Protein AF-A0A8T7JLI3-F1 (afdb_monomer_lite)

Structure (mmCIF, N/CA/C/O backbone):
data_AF-A0A8T7JLI3-F1
#
_entry.id   AF-A0A8T7JLI3-F1
#
loop_
_atom_site.group_PDB
_atom_site.id
_atom_site.type_symbol
_atom_site.label_atom_id
_atom_site.label_alt_id
_atom_site.label_comp_id
_atom_site.label_asym_id
_atom_site.label_entity_id
_atom_site.label_seq_id
_atom_site.pdbx_PDB_ins_code
_atom_site.Cartn_x
_atom_site.Cartn_y
_atom_site.Cartn_z
_atom_site.occupancy
_atom_site.B_iso_or_equiv
_atom_site.auth_seq_id
_atom_site.auth_comp_id
_atom_site.auth_asym_id
_atom_site.auth_atom_id
_atom_site.pdbx_PDB_model_num
ATOM 1 N N . MET A 1 1 ? -15.893 17.671 10.672 1.00 48.88 1 MET A N 1
ATOM 2 C CA . MET A 1 1 ? -14.946 16.534 10.698 1.00 48.88 1 MET A CA 1
ATOM 3 C C . MET A 1 1 ? -15.565 15.400 9.902 1.00 48.88 1 MET A C 1
ATOM 5 O O . MET A 1 1 ? -16.773 15.216 9.996 1.00 48.88 1 MET A O 1
ATOM 9 N N . ASN A 1 2 ? -14.787 14.724 9.059 1.00 56.97 2 ASN A N 1
ATOM 10 C CA . ASN A 1 2 ? -15.299 13.690 8.163 1.00 56.97 2 ASN A CA 1
ATOM 11 C C . ASN A 1 2 ? -15.646 12.440 8.996 1.00 56.97 2 ASN A C 1
ATOM 13 O O . ASN A 1 2 ? -14.756 11.706 9.409 1.00 56.97 2 ASN A O 1
ATOM 17 N N . ASN A 1 3 ? -16.930 12.218 9.290 1.00 77.69 3 ASN A N 1
ATOM 18 C CA . ASN A 1 3 ? -17.416 11.116 10.141 1.00 77.69 3 ASN A CA 1
ATOM 19 C C . ASN A 1 3 ? -17.506 9.768 9.395 1.00 77.69 3 ASN A C 1
ATOM 21 O O . ASN A 1 3 ? -18.321 8.910 9.737 1.00 77.69 3 ASN A O 1
ATOM 25 N N . SER A 1 4 ? -16.705 9.596 8.343 1.00 89.62 4 SER A N 1
ATOM 26 C CA . SER A 1 4 ? -16.698 8.382 7.527 1.00 89.62 4 SER A CA 1
ATOM 27 C C . SER A 1 4 ? -15.528 7.482 7.914 1.00 89.62 4 SER A C 1
ATOM 29 O O . SER A 1 4 ? -14.389 7.949 8.000 1.00 89.62 4 SER A O 1
ATOM 31 N N . GLY A 1 5 ? -15.815 6.199 8.122 1.00 93.00 5 GLY A N 1
ATOM 32 C CA . GLY A 1 5 ? -14.805 5.154 8.252 1.00 93.00 5 GLY A CA 1
ATOM 33 C C . GLY A 1 5 ? -14.316 4.700 6.877 1.00 93.00 5 GLY A C 1
ATOM 34 O O . GLY A 1 5 ? -15.091 4.677 5.917 1.00 93.00 5 GLY A O 1
ATOM 35 N N . VAL A 1 6 ? -13.032 4.346 6.780 1.00 97.38 6 VAL A N 1
ATOM 36 C CA . VAL A 1 6 ? -12.451 3.700 5.596 1.00 97.38 6 VAL A CA 1
ATOM 37 C C . VAL A 1 6 ? -12.550 2.192 5.794 1.00 97.38 6 VAL A C 1
ATOM 39 O O . VAL A 1 6 ? -11.827 1.629 6.605 1.00 97.38 6 VAL A O 1
ATOM 42 N N . VAL A 1 7 ? -13.467 1.541 5.090 1.00 98.25 7 VAL A N 1
ATOM 43 C CA . VAL A 1 7 ? -13.673 0.092 5.162 1.00 98.25 7 VAL A CA 1
ATOM 44 C C . VAL A 1 7 ? -12.701 -0.613 4.227 1.00 98.25 7 VAL A C 1
ATOM 46 O O . VAL A 1 7 ? -12.698 -0.317 3.036 1.00 98.25 7 VAL A O 1
ATOM 49 N N . LEU A 1 8 ? -11.924 -1.552 4.764 1.00 98.56 8 LEU A N 1
ATOM 50 C CA . LEU A 1 8 ? -11.079 -2.487 4.029 1.00 98.56 8 LEU A CA 1
ATOM 51 C C . LEU A 1 8 ? -11.850 -3.783 3.774 1.00 98.56 8 LEU A C 1
ATOM 53 O O . LEU A 1 8 ? -12.334 -4.425 4.708 1.00 98.56 8 LEU A O 1
ATOM 57 N N . SER A 1 9 ? -11.943 -4.196 2.516 1.00 98.00 9 SER A N 1
ATOM 58 C CA . SER A 1 9 ? -12.638 -5.429 2.141 1.00 98.00 9 SER A CA 1
ATOM 59 C C . SER A 1 9 ? -11.987 -6.109 0.940 1.00 98.00 9 SER A C 1
ATOM 61 O O . SER A 1 9 ? -11.003 -5.611 0.392 1.00 98.00 9 SER A O 1
ATOM 63 N N . SER A 1 10 ? -12.498 -7.290 0.580 1.00 96.31 10 SER A N 1
ATOM 64 C CA . SER A 1 10 ? -12.103 -8.015 -0.636 1.00 96.31 10 SER A CA 1
ATOM 65 C C . SER A 1 10 ? -10.588 -8.211 -0.778 1.00 96.31 10 SER A C 1
ATOM 67 O O . SER A 1 10 ? -10.040 -8.076 -1.865 1.00 96.31 10 SER A O 1
ATOM 69 N N . VAL A 1 11 ? -9.893 -8.498 0.331 1.00 97.62 11 VAL A N 1
ATOM 70 C CA . VAL A 1 11 ? -8.430 -8.646 0.342 1.00 97.62 11 VAL A CA 1
ATOM 71 C C . VAL A 1 11 ? -8.019 -10.013 -0.196 1.00 97.62 11 VAL A C 1
ATOM 73 O O . VAL A 1 11 ? -8.372 -11.046 0.379 1.00 97.62 11 VAL A O 1
ATOM 76 N N . TRP A 1 12 ? -7.213 -10.018 -1.253 1.00 97.00 12 TRP A N 1
ATOM 77 C CA . TRP A 1 12 ? -6.681 -11.219 -1.890 1.00 97.00 12 TRP A CA 1
ATOM 78 C C . TRP A 1 12 ? -5.222 -11.027 -2.314 1.00 97.00 12 TRP A C 1
ATOM 80 O O . TRP A 1 12 ? -4.711 -9.914 -2.407 1.00 97.00 12 TRP A O 1
ATOM 90 N N . GLY A 1 13 ? -4.535 -12.140 -2.549 1.00 94.69 13 GLY A N 1
ATOM 91 C CA . GLY A 1 13 ? -3.148 -12.149 -2.995 1.00 94.69 13 GLY A CA 1
ATOM 92 C C . GLY A 1 13 ? -2.723 -13.547 -3.404 1.00 94.69 13 GLY A C 1
ATOM 93 O O . GLY A 1 13 ? -3.168 -14.521 -2.782 1.00 94.69 13 GLY A O 1
ATOM 94 N N . VAL A 1 14 ? -1.890 -13.622 -4.436 1.00 93.94 14 VAL A N 1
ATOM 95 C CA . VAL A 1 14 ? -1.369 -14.859 -5.025 1.00 93.94 14 VAL A CA 1
ATOM 96 C C . VAL A 1 14 ? 0.104 -14.694 -5.394 1.00 93.94 14 VAL A C 1
ATOM 98 O O . VAL A 1 14 ? 0.578 -13.576 -5.610 1.00 93.94 14 VAL A O 1
ATOM 101 N N . SER A 1 15 ? 0.824 -15.811 -5.468 1.00 89.00 15 SER A N 1
ATOM 102 C CA . SER A 1 15 ? 2.173 -15.845 -6.034 1.00 89.00 15 SER A CA 1
ATOM 103 C C . SER A 1 15 ? 2.141 -15.517 -7.527 1.00 89.00 15 SER A C 1
ATOM 105 O O . SER A 1 15 ? 1.157 -15.776 -8.224 1.00 89.00 15 SER A O 1
ATOM 107 N N . TYR A 1 16 ? 3.215 -14.903 -8.012 1.00 85.50 16 TYR A N 1
ATOM 108 C CA . TYR A 1 16 ? 3.368 -14.586 -9.419 1.00 85.50 16 TYR A CA 1
ATOM 109 C C . TYR A 1 16 ? 3.810 -15.818 -10.206 1.00 85.50 16 TYR A C 1
ATOM 111 O O . TYR A 1 16 ? 4.936 -16.278 -10.056 1.00 85.50 16 TYR A O 1
ATOM 119 N N . ASP A 1 17 ? 2.924 -16.305 -11.078 1.00 78.31 17 ASP A N 1
ATOM 120 C CA . ASP A 1 17 ? 3.243 -17.385 -12.019 1.00 78.31 17 ASP A CA 1
ATOM 121 C C . ASP A 1 17 ? 3.441 -16.857 -13.450 1.00 78.31 17 ASP A C 1
ATOM 123 O O . ASP A 1 17 ? 4.369 -17.255 -14.151 1.00 78.31 17 ASP A O 1
ATOM 127 N N . SER A 1 18 ? 2.536 -15.984 -13.919 1.00 78.00 18 SER A N 1
ATOM 128 C CA . SER A 1 18 ? 2.600 -15.379 -15.256 1.00 78.00 18 SER A CA 1
ATOM 129 C C . SER A 1 18 ? 1.732 -14.121 -15.386 1.00 78.00 18 SER A C 1
ATOM 131 O O . SER A 1 18 ? 0.724 -13.955 -14.691 1.00 78.00 18 SER A O 1
ATOM 133 N N . SER A 1 19 ? 2.055 -13.278 -16.367 1.00 75.56 19 SER A N 1
ATOM 134 C CA . SER A 1 19 ? 1.280 -12.086 -16.737 1.00 75.56 19 SER A CA 1
ATOM 135 C C . SER A 1 19 ? -0.116 -12.388 -17.303 1.00 75.56 19 SER A C 1
ATOM 137 O O . SER A 1 19 ? -1.040 -11.590 -17.138 1.00 75.56 19 SER A O 1
ATOM 139 N N . SER A 1 20 ? -0.323 -13.555 -17.924 1.00 77.62 20 SER A N 1
ATOM 140 C CA . SER A 1 20 ? -1.659 -13.963 -18.394 1.00 77.62 20 SER A CA 1
ATOM 141 C C . SER A 1 20 ? -2.612 -14.215 -17.225 1.00 77.62 20 SER A C 1
ATOM 143 O O . SER A 1 20 ? -3.759 -13.768 -17.262 1.00 77.62 20 SER A O 1
ATOM 145 N N . THR A 1 21 ? -2.114 -14.861 -16.169 1.00 86.44 21 THR A N 1
ATOM 146 C CA . THR A 1 21 ? -2.857 -15.076 -14.920 1.00 86.44 21 THR A CA 1
ATOM 147 C C . THR A 1 21 ? -3.171 -13.745 -14.232 1.00 86.44 21 THR A C 1
ATOM 149 O O . THR A 1 21 ? -4.281 -13.544 -13.746 1.00 86.44 21 THR A O 1
ATOM 152 N N . MET A 1 22 ? -2.232 -12.794 -14.264 1.00 91.19 22 MET A N 1
ATOM 153 C CA . MET A 1 22 ? -2.422 -11.462 -13.681 1.00 91.19 22 MET A CA 1
ATOM 154 C C . MET A 1 22 ? -3.556 -10.681 -14.352 1.00 91.19 22 MET A C 1
ATOM 156 O O . MET A 1 22 ? -4.417 -10.144 -13.658 1.00 91.19 22 MET A O 1
ATOM 160 N N . PHE A 1 23 ? -3.599 -10.649 -15.692 1.00 93.88 23 PHE A N 1
ATOM 161 C CA . PHE A 1 23 ? -4.706 -10.013 -16.414 1.00 93.88 23 PHE A CA 1
ATOM 162 C C . PHE A 1 23 ? -6.058 -10.613 -16.014 1.00 93.88 23 PHE A C 1
ATOM 164 O O . PHE A 1 23 ? -6.989 -9.864 -15.730 1.00 93.88 23 PHE A O 1
ATOM 171 N N . GLN A 1 24 ? -6.155 -11.948 -15.981 1.00 94.31 24 GLN A N 1
ATOM 172 C CA . GLN A 1 24 ? -7.391 -12.648 -15.623 1.00 94.31 24 GLN A CA 1
ATOM 173 C C . GLN A 1 24 ? -7.851 -12.277 -14.212 1.00 94.31 24 GLN A C 1
ATOM 175 O O . GLN A 1 24 ? -8.995 -11.875 -14.038 1.00 94.31 24 GLN A O 1
ATOM 180 N N . LEU A 1 25 ? -6.953 -12.306 -13.228 1.00 94.62 25 LEU A N 1
ATOM 181 C CA . LEU A 1 25 ? -7.303 -11.985 -11.844 1.00 94.62 25 LEU A CA 1
ATOM 182 C C . LEU A 1 25 ? -7.678 -10.512 -11.643 1.00 94.62 25 LEU A C 1
ATOM 184 O O . LEU A 1 25 ? -8.601 -10.211 -10.888 1.00 94.62 25 LEU A O 1
ATOM 188 N N . PHE A 1 26 ? -7.022 -9.576 -12.333 1.00 96.62 26 PHE A N 1
ATOM 189 C CA . PHE A 1 26 ? -7.432 -8.171 -12.289 1.00 96.62 26 PHE A CA 1
ATOM 190 C C . PHE A 1 26 ? -8.788 -7.941 -12.960 1.00 96.62 26 PHE A C 1
ATOM 192 O O . PHE A 1 26 ? -9.627 -7.229 -12.403 1.00 96.62 26 PHE A O 1
ATOM 199 N N . ASP A 1 27 ? -9.049 -8.593 -14.090 1.00 97.19 27 ASP A N 1
ATOM 200 C CA . ASP A 1 27 ? -10.345 -8.552 -14.769 1.00 97.19 27 ASP A CA 1
ATOM 201 C C . ASP A 1 27 ? -11.478 -9.145 -13.909 1.00 97.19 27 ASP A C 1
ATOM 203 O O . ASP A 1 27 ? -12.553 -8.552 -13.775 1.00 97.19 27 ASP A O 1
ATOM 207 N N . GLU A 1 28 ? -11.216 -10.280 -13.259 1.00 96.81 28 GLU A N 1
ATOM 208 C CA . GLU A 1 28 ? -12.118 -10.914 -12.296 1.00 96.81 28 GLU A CA 1
ATOM 209 C C . GLU A 1 28 ? -12.347 -10.027 -11.071 1.00 96.81 28 GLU A C 1
ATOM 211 O O . GLU A 1 28 ? -13.479 -9.914 -10.608 1.00 96.81 28 GLU A O 1
ATOM 216 N N . SER A 1 29 ? -11.316 -9.333 -10.576 1.00 97.44 29 SER A N 1
ATOM 217 C CA . SER A 1 29 ? -11.461 -8.422 -9.436 1.00 97.44 29 SER A CA 1
ATOM 218 C C . SER A 1 29 ? -12.366 -7.224 -9.749 1.00 97.44 29 SER A C 1
ATOM 220 O O . SER A 1 29 ? -13.169 -6.833 -8.902 1.00 97.44 29 SER A O 1
ATOM 222 N N . ILE A 1 30 ? -12.315 -6.682 -10.976 1.00 97.69 30 ILE A N 1
ATOM 223 C CA . ILE A 1 30 ? -13.245 -5.631 -11.427 1.00 97.69 30 ILE A CA 1
ATOM 224 C C . ILE A 1 30 ? -14.654 -6.202 -11.569 1.00 97.69 30 ILE A C 1
ATOM 226 O O . ILE A 1 30 ? -15.613 -5.577 -11.121 1.00 97.69 30 ILE A O 1
ATOM 230 N N . SER A 1 31 ? -14.783 -7.391 -12.157 1.00 96.88 31 SER A N 1
ATOM 231 C CA . SER A 1 31 ? -16.080 -8.050 -12.341 1.00 96.88 31 SER A CA 1
ATOM 232 C C . SER A 1 31 ? -16.751 -8.335 -10.992 1.00 96.88 31 SER A C 1
ATOM 234 O O . SER A 1 31 ? -17.883 -7.922 -10.765 1.00 96.88 31 SER A O 1
ATOM 236 N N . SER A 1 32 ? -16.013 -8.911 -10.040 1.00 97.06 32 SER A N 1
ATOM 237 C CA . SER A 1 32 ? -16.485 -9.166 -8.676 1.00 97.06 32 SER A CA 1
ATOM 238 C C . SER A 1 32 ? -16.846 -7.878 -7.934 1.00 97.06 32 SER A C 1
ATOM 240 O O . SER A 1 32 ? -17.804 -7.866 -7.155 1.00 97.06 32 SER A O 1
ATOM 242 N N . TYR A 1 33 ? -16.100 -6.792 -8.159 1.00 97.50 33 TYR A N 1
ATOM 243 C CA . TYR A 1 33 ? -16.445 -5.480 -7.621 1.00 97.50 33 TYR A CA 1
ATOM 244 C C . TYR A 1 33 ? -17.787 -4.999 -8.195 1.00 97.50 33 TYR A C 1
ATOM 246 O O . TYR A 1 33 ? -18.673 -4.591 -7.444 1.00 97.50 33 TYR A O 1
ATOM 254 N N . MET A 1 34 ? -17.975 -5.087 -9.515 1.00 96.75 34 MET A N 1
ATOM 255 C CA . MET A 1 34 ? -19.227 -4.702 -10.169 1.00 96.75 34 MET A CA 1
ATOM 256 C C . MET A 1 34 ? -20.416 -5.533 -9.686 1.00 96.75 34 MET A C 1
ATOM 258 O O . MET A 1 34 ? -21.479 -4.964 -9.451 1.00 96.75 34 MET A O 1
ATOM 262 N N . ASP A 1 35 ? -20.238 -6.839 -9.493 1.00 96.88 35 ASP A N 1
ATOM 263 C CA . ASP A 1 35 ? -21.284 -7.729 -8.982 1.00 96.88 35 ASP A CA 1
ATOM 264 C C . ASP A 1 35 ? -21.697 -7.357 -7.551 1.00 96.88 35 ASP A C 1
ATOM 266 O O . ASP A 1 35 ? -22.875 -7.412 -7.200 1.00 96.88 35 ASP A O 1
ATOM 270 N N . THR A 1 36 ? -20.733 -6.927 -6.734 1.00 95.56 36 THR A N 1
ATOM 271 C CA . THR A 1 36 ? -20.968 -6.543 -5.335 1.00 95.56 36 THR A CA 1
ATOM 272 C C . THR A 1 36 ? -21.622 -5.165 -5.216 1.00 95.56 36 THR A C 1
ATOM 274 O O . THR A 1 36 ? -22.523 -4.973 -4.400 1.00 95.56 36 THR A O 1
ATOM 277 N N . HIS A 1 37 ? -21.183 -4.195 -6.025 1.00 95.12 37 HIS A N 1
ATOM 278 C CA . HIS A 1 37 ? -21.559 -2.780 -5.870 1.00 95.12 37 HIS A CA 1
ATOM 279 C C . HIS A 1 37 ? -22.548 -2.267 -6.919 1.00 95.12 37 HIS A C 1
ATOM 281 O O . HIS A 1 37 ? -23.048 -1.148 -6.797 1.00 95.12 37 HIS A O 1
ATOM 287 N N . GLY A 1 38 ? -22.815 -3.038 -7.975 1.00 96.38 38 GLY A N 1
ATOM 288 C CA . GLY A 1 38 ? -23.674 -2.646 -9.097 1.00 96.38 38 GLY A CA 1
ATOM 289 C C . GLY A 1 38 ? -23.108 -1.517 -9.968 1.00 96.38 38 GLY A C 1
ATOM 290 O O . GLY A 1 38 ? -23.837 -0.941 -10.778 1.00 96.38 38 GLY A O 1
ATOM 291 N N . LYS A 1 39 ? -21.830 -1.157 -9.796 1.00 96.06 39 LYS A N 1
ATOM 292 C CA . LYS A 1 39 ? -21.148 -0.080 -10.528 1.00 96.06 39 LYS A CA 1
ATOM 293 C C . LYS A 1 39 ? -19.645 -0.339 -10.653 1.00 96.06 39 LYS A C 1
ATOM 295 O O . LYS A 1 39 ? -19.093 -1.176 -9.949 1.00 96.06 39 LYS A O 1
ATOM 300 N N . LEU A 1 40 ? -18.986 0.416 -11.533 1.00 97.06 40 LEU A N 1
ATOM 301 C CA . LEU A 1 40 ? -17.523 0.471 -11.602 1.00 97.06 40 LEU A CA 1
ATOM 302 C C . LEU A 1 40 ? -16.937 1.181 -10.368 1.00 97.06 40 LEU A C 1
ATOM 304 O O . LEU A 1 40 ? -17.612 2.057 -9.811 1.00 97.06 40 LEU A O 1
ATOM 308 N N . PRO A 1 41 ? -15.699 0.840 -9.958 1.00 97.56 41 PRO A N 1
ATOM 309 C CA . PRO A 1 41 ? -15.002 1.588 -8.919 1.00 97.56 41 PRO A CA 1
ATOM 310 C C . PRO A 1 41 ? -14.769 3.029 -9.375 1.00 97.56 41 PRO A C 1
ATOM 312 O O . PRO A 1 41 ? -14.609 3.298 -10.568 1.00 97.56 41 PRO A O 1
ATOM 315 N N . ASP A 1 42 ? -14.729 3.964 -8.423 1.00 98.19 42 ASP A N 1
ATOM 316 C CA . ASP A 1 42 ? -14.542 5.380 -8.756 1.00 98.19 42 ASP A CA 1
ATOM 317 C C . ASP A 1 42 ? -13.114 5.646 -9.281 1.00 98.19 42 ASP A C 1
ATOM 319 O O . ASP A 1 42 ? -12.891 6.616 -10.004 1.00 98.19 42 ASP A O 1
ATOM 323 N N . CYS A 1 43 ? -12.155 4.799 -8.892 1.00 98.44 43 CYS A N 1
ATOM 324 C CA . CYS A 1 43 ? -10.771 4.778 -9.358 1.00 98.44 43 CYS A CA 1
ATOM 325 C C . CYS A 1 43 ? -10.148 3.402 -9.077 1.00 98.44 43 CYS A C 1
ATOM 327 O O . CYS A 1 43 ? -10.545 2.722 -8.122 1.00 98.44 43 CYS A O 1
ATOM 329 N N . ILE A 1 44 ? -9.164 3.009 -9.886 1.00 98.62 44 ILE A N 1
ATOM 330 C CA . ILE A 1 44 ? -8.247 1.917 -9.558 1.00 98.62 44 ILE A CA 1
ATOM 331 C C . ILE A 1 44 ? -6.927 2.514 -9.083 1.00 98.62 44 ILE A C 1
ATOM 333 O O . ILE A 1 44 ? -6.287 3.288 -9.796 1.00 98.62 44 ILE A O 1
ATOM 337 N N . TYR A 1 45 ? -6.500 2.122 -7.888 1.00 98.69 45 TYR A N 1
ATOM 338 C CA . TYR A 1 45 ? -5.171 2.441 -7.389 1.00 98.69 45 TYR A CA 1
ATOM 339 C C . TYR A 1 45 ? -4.208 1.299 -7.656 1.00 98.69 45 TYR A C 1
ATOM 341 O O . TYR A 1 45 ? -4.531 0.145 -7.414 1.00 98.69 45 TYR A O 1
ATOM 349 N N . VAL A 1 46 ? -3.012 1.616 -8.136 1.00 98.25 46 VAL A N 1
ATOM 350 C CA . VAL A 1 46 ? -1.952 0.629 -8.360 1.00 98.25 46 VAL A CA 1
ATOM 351 C C . VAL A 1 46 ? -0.782 0.979 -7.467 1.00 98.25 46 VAL A C 1
ATOM 353 O O . VAL A 1 46 ? -0.329 2.119 -7.462 1.00 98.25 46 VAL A O 1
ATOM 356 N N . THR A 1 47 ? -0.274 0.009 -6.720 1.00 97.19 47 THR A N 1
ATOM 357 C CA . THR A 1 47 ? 0.898 0.198 -5.873 1.00 97.19 47 THR A CA 1
ATOM 358 C C . THR A 1 47 ? 1.936 -0.886 -6.126 1.00 97.19 47 THR A C 1
ATOM 360 O O . THR A 1 47 ? 1.606 -2.047 -6.356 1.00 97.19 47 THR A O 1
ATOM 363 N N . SER A 1 48 ? 3.201 -0.483 -6.120 1.00 94.62 48 SER A N 1
ATOM 364 C CA . SER A 1 48 ? 4.362 -1.354 -6.277 1.00 94.62 48 SER A CA 1
ATOM 365 C C . SER A 1 48 ? 5.525 -0.760 -5.500 1.00 94.62 48 SER A C 1
ATOM 367 O O . SER A 1 48 ? 5.700 0.468 -5.486 1.00 94.62 48 SER A O 1
ATOM 369 N N . SER A 1 49 ? 6.357 -1.619 -4.913 1.00 91.56 49 SER A N 1
ATOM 370 C CA . SER A 1 49 ? 7.609 -1.194 -4.288 1.00 91.56 49 SER A CA 1
ATOM 371 C C . SER A 1 49 ? 8.601 -0.570 -5.273 1.00 91.56 49 SER A C 1
ATOM 373 O O . SER A 1 49 ? 9.489 0.176 -4.863 1.00 91.56 49 SER A O 1
ATOM 375 N N . THR A 1 50 ? 8.411 -0.833 -6.567 1.00 88.75 50 THR A N 1
ATOM 376 C CA . THR A 1 50 ? 9.248 -0.336 -7.666 1.00 88.75 50 THR A CA 1
ATOM 377 C C . THR A 1 50 ? 8.660 0.878 -8.391 1.00 88.75 50 THR A C 1
ATOM 379 O O . THR A 1 50 ? 9.182 1.293 -9.429 1.00 88.75 50 THR A O 1
ATOM 382 N N . GLU A 1 51 ? 7.602 1.484 -7.838 1.00 91.81 51 GLU A N 1
ATOM 383 C CA . GLU A 1 51 ? 6.908 2.644 -8.418 1.00 91.81 51 GLU A CA 1
ATOM 384 C C . GLU A 1 51 ? 6.441 2.354 -9.852 1.00 91.81 51 GLU A C 1
ATOM 386 O O . GLU A 1 51 ? 5.660 1.429 -10.036 1.00 91.81 51 GLU A O 1
ATOM 391 N N . LEU A 1 52 ? 6.893 3.105 -10.863 1.00 92.25 52 LEU A N 1
ATOM 392 C CA . LEU A 1 52 ? 6.544 2.877 -12.274 1.00 92.25 52 LEU A CA 1
ATOM 393 C C . LEU A 1 52 ? 7.479 1.894 -12.991 1.00 92.25 52 LEU A C 1
ATOM 395 O O . LEU A 1 52 ? 7.250 1.570 -14.154 1.00 92.25 52 LEU A O 1
ATOM 399 N N . SER A 1 53 ? 8.525 1.398 -12.329 1.00 88.81 53 SER A N 1
ATOM 400 C CA . SER A 1 53 ? 9.574 0.602 -12.981 1.00 88.81 53 SER A CA 1
ATOM 401 C C . SER A 1 53 ? 9.057 -0.710 -13.575 1.00 88.81 53 SER A C 1
ATOM 403 O O . SER A 1 53 ? 9.585 -1.171 -14.588 1.00 88.81 53 SER A O 1
ATOM 405 N N . PHE A 1 54 ? 7.988 -1.288 -13.020 1.00 88.06 54 PHE A N 1
ATOM 406 C CA . PHE A 1 54 ? 7.378 -2.499 -13.572 1.00 88.06 54 PHE A CA 1
ATOM 407 C C . PHE A 1 54 ? 6.808 -2.288 -14.991 1.00 88.06 54 PHE A C 1
ATOM 409 O O . PHE A 1 54 ? 6.763 -3.233 -15.773 1.00 88.06 54 PHE A O 1
ATOM 416 N N . PHE A 1 55 ? 6.469 -1.055 -15.395 1.00 90.19 55 PHE A N 1
ATOM 417 C CA . PHE A 1 55 ? 6.052 -0.735 -16.771 1.00 90.19 55 PHE A CA 1
ATOM 418 C C . PHE A 1 55 ? 7.199 -0.746 -17.794 1.00 90.19 55 PHE A C 1
ATOM 420 O O . PHE A 1 55 ? 6.973 -0.568 -18.991 1.00 90.19 55 PHE A O 1
ATOM 427 N N . THR A 1 56 ? 8.445 -0.973 -17.371 1.00 86.25 56 THR A N 1
ATOM 428 C CA . THR A 1 56 ? 9.551 -1.210 -18.316 1.00 86.25 56 THR A CA 1
ATOM 429 C C . THR A 1 56 ? 9.491 -2.599 -18.965 1.00 86.25 56 THR A C 1
ATOM 431 O O . THR A 1 56 ? 10.119 -2.825 -20.006 1.00 86.25 56 THR A O 1
ATOM 434 N N . PHE A 1 57 ? 8.691 -3.504 -18.394 1.00 85.88 57 PHE A N 1
ATOM 435 C CA . PHE A 1 57 ? 8.474 -4.862 -18.875 1.00 85.88 57 PHE A CA 1
ATOM 436 C C . PHE A 1 57 ? 7.276 -4.904 -19.816 1.00 85.88 57 PHE A C 1
ATOM 438 O O . PHE A 1 57 ? 6.184 -4.438 -19.479 1.00 85.88 57 PHE A O 1
ATOM 445 N N . LYS A 1 58 ? 7.473 -5.500 -21.000 1.00 86.38 58 LYS A N 1
ATOM 446 C CA . LYS A 1 58 ? 6.433 -5.544 -22.037 1.00 86.38 58 LYS A CA 1
ATOM 447 C C . LYS A 1 58 ? 5.146 -6.181 -21.535 1.00 86.38 58 LYS A C 1
ATOM 449 O O . LYS A 1 58 ? 4.055 -5.691 -21.807 1.00 86.38 58 LYS A O 1
ATOM 454 N N . GLU A 1 59 ? 5.283 -7.269 -20.793 1.00 88.75 59 GLU A N 1
ATOM 455 C CA . GLU A 1 59 ? 4.135 -8.003 -20.285 1.00 88.75 59 GLU A CA 1
ATOM 456 C C . GLU A 1 59 ? 3.244 -7.155 -19.371 1.00 88.75 59 GLU A C 1
ATOM 458 O O . GLU A 1 59 ? 2.022 -7.240 -19.466 1.00 88.75 59 GLU A O 1
ATOM 463 N N . MET A 1 60 ? 3.832 -6.268 -18.566 1.00 91.50 60 MET A N 1
ATOM 464 C CA . MET A 1 60 ? 3.080 -5.357 -17.706 1.00 91.50 60 MET A CA 1
ATOM 465 C C . MET A 1 60 ? 2.358 -4.288 -18.517 1.00 91.50 60 MET A C 1
ATOM 467 O O . MET A 1 60 ? 1.175 -4.035 -18.292 1.00 91.50 60 MET A O 1
ATOM 471 N N . VAL A 1 61 ? 3.037 -3.706 -19.509 1.00 92.69 61 VAL A N 1
ATOM 472 C CA . VAL A 1 61 ? 2.409 -2.766 -20.449 1.00 92.69 61 VAL A CA 1
ATOM 473 C C . VAL A 1 61 ? 1.222 -3.427 -21.150 1.00 92.69 61 VAL A C 1
ATOM 475 O O . VAL A 1 61 ? 0.146 -2.837 -21.214 1.00 92.69 61 VAL A O 1
ATOM 478 N N . ASP A 1 62 ? 1.376 -4.668 -21.613 1.00 91.88 62 ASP A N 1
ATOM 479 C CA . ASP A 1 62 ? 0.329 -5.401 -22.325 1.00 91.88 62 ASP A CA 1
ATOM 480 C C . ASP A 1 62 ? -0.867 -5.748 -21.416 1.00 91.88 62 ASP A C 1
ATOM 482 O O . ASP A 1 62 ? -2.016 -5.651 -21.858 1.00 91.88 62 ASP A O 1
ATOM 486 N N . VAL A 1 63 ? -0.632 -6.130 -20.152 1.00 93.50 63 VAL A N 1
ATOM 487 C CA . VAL A 1 63 ? -1.698 -6.369 -19.156 1.00 93.50 63 VAL A CA 1
ATOM 488 C C . VAL A 1 63 ? -2.512 -5.096 -18.939 1.00 93.50 63 VAL A C 1
ATOM 490 O O . VAL A 1 63 ? -3.737 -5.110 -19.093 1.00 93.50 63 VAL A O 1
ATOM 493 N N . PHE A 1 64 ? -1.844 -3.983 -18.639 1.00 95.25 64 PHE A N 1
ATOM 494 C CA . PHE A 1 64 ? -2.528 -2.723 -18.368 1.00 95.25 64 PHE A CA 1
ATOM 495 C C . PHE A 1 64 ? -3.181 -2.132 -19.615 1.00 95.25 64 PHE A C 1
ATOM 497 O O . PHE A 1 64 ? -4.286 -1.614 -19.511 1.00 95.25 64 PHE A O 1
ATOM 504 N N . TYR A 1 65 ? -2.577 -2.263 -20.798 1.00 94.25 65 TYR A N 1
ATOM 505 C CA . TYR A 1 65 ? -3.190 -1.822 -22.052 1.00 94.25 65 TYR A CA 1
ATOM 506 C C . TYR A 1 65 ? -4.500 -2.567 -22.331 1.00 94.25 65 TYR A C 1
ATOM 508 O O . TYR A 1 65 ? -5.499 -1.954 -22.712 1.00 94.25 65 TYR A O 1
ATOM 516 N N . LYS A 1 66 ? -4.542 -3.886 -22.096 1.00 94.19 66 LYS A N 1
ATOM 517 C CA . LYS A 1 66 ? -5.781 -4.670 -22.226 1.00 94.19 66 LYS A CA 1
ATOM 518 C C . LYS A 1 66 ? -6.838 -4.227 -21.214 1.00 94.19 66 LYS A C 1
ATOM 520 O O . LYS A 1 66 ? -8.001 -4.075 -21.590 1.00 94.19 66 LYS A O 1
ATOM 525 N N . LEU A 1 67 ? -6.448 -4.001 -19.956 1.00 94.75 67 LEU A N 1
ATOM 526 C CA . LEU A 1 67 ? -7.362 -3.562 -18.895 1.00 94.75 67 LEU A CA 1
ATOM 527 C C . LEU A 1 67 ? -7.930 -2.168 -19.176 1.00 94.75 67 LEU A C 1
ATOM 529 O O . LEU A 1 67 ? -9.145 -1.993 -19.133 1.00 94.75 67 LEU A O 1
ATOM 533 N N . THR A 1 68 ? -7.090 -1.197 -19.534 1.00 94.06 68 THR A N 1
ATOM 534 C CA . THR A 1 68 ? -7.524 0.175 -19.844 1.00 94.06 68 THR A CA 1
ATOM 535 C C . THR A 1 68 ? -8.334 0.243 -21.134 1.00 94.06 68 THR A C 1
ATOM 537 O O . THR A 1 68 ? -9.276 1.027 -21.223 1.00 94.06 68 THR A O 1
ATOM 540 N N . SER A 1 69 ? -8.060 -0.630 -22.109 1.00 93.38 69 SER A N 1
ATOM 541 C CA . SER A 1 69 ? -8.893 -0.762 -23.311 1.00 93.38 69 SER A CA 1
ATOM 542 C C . SER A 1 69 ? -10.282 -1.326 -22.992 1.00 93.38 69 SER A C 1
ATOM 544 O O . SER A 1 69 ? -11.282 -0.838 -23.520 1.00 93.38 69 SER A O 1
ATOM 546 N N . LYS A 1 70 ? -10.364 -2.339 -22.116 1.00 95.31 70 LYS A N 1
ATOM 547 C CA . LYS A 1 70 ? -11.634 -2.959 -21.702 1.00 95.31 70 LYS A CA 1
ATOM 548 C C . LYS A 1 70 ? -12.452 -2.044 -20.782 1.00 95.31 70 LYS A C 1
ATOM 550 O O . LYS A 1 70 ? -13.672 -1.975 -20.917 1.00 95.31 70 LYS A O 1
ATOM 555 N N . TYR A 1 71 ? -11.785 -1.312 -19.892 1.00 94.94 71 TYR A N 1
ATOM 556 C CA . TYR A 1 71 ? -12.392 -0.482 -18.850 1.00 94.94 71 TYR A CA 1
ATOM 557 C C . TYR A 1 71 ? -12.002 0.997 -18.966 1.00 94.94 71 TYR A C 1
ATOM 559 O O . TYR A 1 71 ? -11.661 1.647 -17.980 1.00 94.94 71 TYR A O 1
ATOM 567 N N . SER A 1 72 ? -12.117 1.562 -20.167 1.00 91.81 72 SER A N 1
ATOM 568 C CA . SER A 1 72 ? -11.638 2.916 -20.509 1.00 91.81 72 SER A CA 1
ATOM 569 C C . SER A 1 72 ? -12.239 4.075 -19.706 1.00 91.81 72 SER A C 1
ATOM 571 O O . SER A 1 72 ? -11.742 5.196 -19.774 1.00 91.81 72 SER A O 1
ATOM 573 N N . LYS A 1 73 ? -13.315 3.824 -18.955 1.00 92.44 73 LYS A N 1
ATOM 574 C CA . LYS A 1 73 ? -13.988 4.821 -18.112 1.00 92.44 73 LYS A CA 1
ATOM 575 C C . LYS A 1 73 ? -13.452 4.879 -16.682 1.00 92.44 73 LYS A C 1
ATOM 577 O O . LYS A 1 73 ? -13.815 5.809 -15.968 1.00 92.44 73 LYS A O 1
ATOM 582 N N . ILE A 1 74 ? -12.660 3.896 -16.251 1.00 95.75 74 ILE A N 1
ATOM 583 C CA . ILE A 1 74 ? -12.113 3.864 -14.894 1.00 95.75 74 ILE A CA 1
ATOM 584 C C . ILE A 1 74 ? -10.764 4.592 -14.906 1.00 95.75 74 ILE A C 1
ATOM 586 O O . ILE A 1 74 ? -9.864 4.158 -15.629 1.00 95.75 74 ILE A O 1
ATOM 590 N N . PRO A 1 75 ? -10.588 5.678 -14.134 1.00 96.56 75 PRO A N 1
ATOM 591 C CA . PRO A 1 75 ? -9.272 6.275 -13.977 1.00 96.56 75 PRO A CA 1
ATOM 592 C C . PRO A 1 75 ? -8.356 5.313 -13.213 1.00 96.56 75 PRO A C 1
ATOM 594 O O . PRO A 1 75 ? -8.793 4.644 -12.273 1.00 96.56 75 PRO A O 1
ATOM 597 N N . ILE A 1 76 ? -7.086 5.256 -13.613 1.00 97.75 76 ILE A N 1
ATOM 598 C CA . ILE A 1 76 ? -6.053 4.499 -12.906 1.00 97.75 76 ILE A CA 1
ATOM 599 C C . ILE A 1 76 ? -5.015 5.481 -12.377 1.00 97.75 76 ILE A C 1
ATOM 601 O O . ILE A 1 76 ? -4.468 6.281 -13.136 1.00 97.75 76 ILE A O 1
ATOM 605 N N . LYS A 1 77 ? -4.729 5.398 -11.080 1.00 98.19 77 LYS A N 1
ATOM 606 C CA . LYS A 1 77 ? -3.704 6.205 -10.420 1.00 98.19 77 LYS A CA 1
ATOM 607 C C . LYS A 1 77 ? -2.694 5.297 -9.738 1.00 98.19 77 LYS A C 1
ATOM 609 O O . LYS A 1 77 ? -3.054 4.394 -8.987 1.00 98.19 77 LYS A O 1
ATOM 614 N N . ILE A 1 78 ? -1.419 5.535 -9.995 1.00 98.12 78 ILE A N 1
ATOM 615 C CA . ILE A 1 78 ? -0.330 4.840 -9.326 1.00 98.12 78 ILE A CA 1
ATOM 616 C C . ILE A 1 78 ? -0.053 5.579 -8.020 1.00 98.12 78 ILE A C 1
ATOM 618 O O .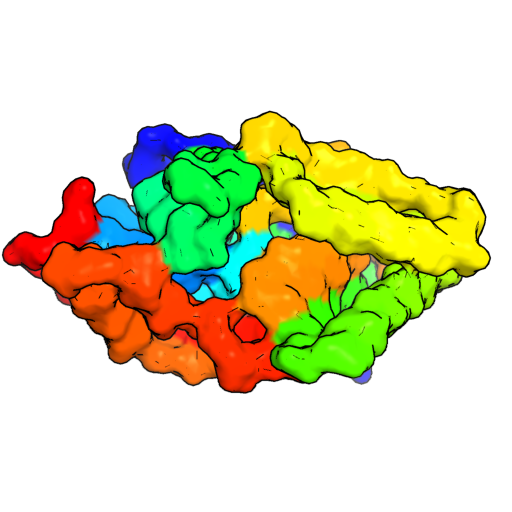 ILE A 1 78 ? 0.053 6.801 -8.015 1.00 98.12 78 ILE A O 1
ATOM 622 N N . VAL A 1 79 ? 0.051 4.844 -6.917 1.00 98.00 79 VAL A N 1
ATOM 623 C CA . VAL A 1 79 ? 0.298 5.362 -5.568 1.00 98.00 79 VAL A CA 1
ATOM 624 C C . VAL A 1 79 ? 1.377 4.501 -4.931 1.00 98.00 79 VAL A C 1
ATOM 626 O O . VAL A 1 79 ? 1.197 3.292 -4.796 1.00 98.00 79 VAL A O 1
ATOM 629 N N . SER A 1 80 ? 2.507 5.078 -4.527 1.00 94.69 80 SER A N 1
ATOM 630 C CA . SER A 1 80 ? 3.624 4.281 -4.010 1.00 94.69 80 SER A CA 1
ATOM 631 C C . SER A 1 80 ? 4.364 4.926 -2.842 1.00 94.69 80 SER A C 1
ATOM 633 O O . SER A 1 80 ? 4.500 6.146 -2.735 1.00 94.69 80 SER A O 1
ATOM 635 N N . GLN A 1 81 ? 4.860 4.055 -1.963 1.00 93.94 81 GLN A N 1
ATOM 636 C CA . GLN A 1 81 ? 5.841 4.357 -0.930 1.00 93.94 81 GLN A CA 1
ATOM 637 C C . GLN A 1 81 ? 6.644 3.073 -0.634 1.00 93.94 81 GLN A C 1
ATOM 639 O O . GLN A 1 81 ? 6.562 2.515 0.457 1.00 93.94 81 GLN A O 1
ATOM 644 N N . GLY A 1 82 ? 7.397 2.560 -1.614 1.00 90.00 82 GLY A N 1
ATOM 645 C CA . GLY A 1 82 ? 8.156 1.311 -1.445 1.00 90.00 82 GLY A CA 1
ATOM 646 C C . GLY A 1 82 ? 7.260 0.166 -0.948 1.00 90.00 82 GLY A C 1
ATOM 647 O O . GLY A 1 82 ? 6.128 0.040 -1.400 1.00 90.00 82 GLY A O 1
ATOM 648 N N . CYS A 1 83 ? 7.719 -0.610 0.040 1.00 92.69 83 CYS A N 1
ATOM 649 C CA . CYS A 1 83 ? 6.956 -1.718 0.642 1.00 92.69 83 CYS A CA 1
ATOM 650 C C . CYS A 1 83 ? 5.751 -1.284 1.508 1.00 92.69 83 CYS A C 1
ATOM 652 O O . CYS A 1 83 ? 5.163 -2.118 2.191 1.00 92.69 83 CYS A O 1
ATOM 654 N N . LEU A 1 84 ? 5.403 0.010 1.560 1.00 96.38 84 LEU A N 1
ATOM 655 C CA . LEU A 1 84 ? 4.274 0.532 2.341 1.00 96.38 84 LEU A CA 1
ATOM 656 C C . LEU A 1 84 ? 3.026 0.786 1.475 1.00 96.38 84 LEU A C 1
ATOM 658 O O . LEU A 1 84 ? 2.255 1.705 1.763 1.00 96.38 84 LEU A O 1
ATOM 662 N N . GLY A 1 85 ? 2.800 -0.025 0.436 1.00 96.25 85 GLY A N 1
ATOM 663 C CA . GLY A 1 85 ? 1.713 0.168 -0.530 1.00 96.25 85 GLY A CA 1
ATOM 664 C C . GLY A 1 85 ? 0.320 0.315 0.096 1.00 96.25 85 GLY A C 1
ATOM 665 O O . GLY A 1 85 ? -0.378 1.285 -0.199 1.00 96.25 85 GLY A O 1
ATOM 666 N N . LEU A 1 86 ? -0.067 -0.562 1.035 1.00 97.81 86 LEU A N 1
ATOM 667 C CA . LEU A 1 86 ? -1.360 -0.455 1.738 1.00 97.81 86 LEU A CA 1
ATOM 668 C C . LEU A 1 86 ? -1.509 0.884 2.482 1.00 97.81 86 LEU A C 1
ATOM 670 O O . LEU A 1 86 ? -2.579 1.494 2.462 1.00 97.81 86 LEU A O 1
ATOM 674 N N . PHE A 1 87 ? -0.438 1.358 3.120 1.00 98.19 87 PHE A N 1
ATOM 675 C CA . PHE A 1 87 ? -0.439 2.613 3.870 1.00 98.19 87 PHE A CA 1
ATOM 676 C C . PHE A 1 87 ? -0.582 3.805 2.921 1.00 98.19 87 PHE A C 1
ATOM 678 O O . PHE A 1 87 ? -1.453 4.647 3.121 1.00 98.19 87 PHE A O 1
ATOM 685 N N . ALA A 1 88 ? 0.222 3.849 1.855 1.00 97.81 88 ALA A N 1
ATOM 686 C CA . ALA A 1 88 ? 0.184 4.918 0.860 1.00 97.81 88 ALA A CA 1
ATOM 687 C C . ALA A 1 88 ? -1.190 5.011 0.178 1.00 97.81 88 ALA A C 1
ATOM 689 O O . ALA A 1 88 ? -1.776 6.090 0.102 1.00 97.81 88 ALA A O 1
ATOM 690 N N . VAL A 1 89 ? -1.745 3.869 -0.235 1.00 98.50 89 VAL A N 1
ATOM 691 C CA . VAL A 1 89 ? -3.084 3.779 -0.832 1.00 98.50 89 VAL A CA 1
ATOM 692 C C . VAL A 1 89 ? -4.170 4.227 0.146 1.00 98.50 89 VAL A C 1
ATOM 694 O O . VAL A 1 89 ? -5.080 4.958 -0.240 1.00 98.50 89 VAL A O 1
ATOM 697 N N . THR A 1 90 ? -4.070 3.845 1.421 1.00 98.31 90 THR A N 1
ATOM 698 C CA . THR A 1 90 ? -5.011 4.297 2.458 1.00 98.31 90 THR A CA 1
ATOM 699 C C . THR A 1 90 ? -4.953 5.815 2.637 1.00 98.31 90 THR A C 1
ATOM 701 O O . THR A 1 90 ? -5.997 6.467 2.707 1.00 98.31 90 THR A O 1
ATOM 704 N N . LEU A 1 91 ? -3.748 6.395 2.668 1.00 97.69 91 LEU A N 1
ATOM 705 C CA . LEU A 1 91 ? -3.559 7.841 2.777 1.00 97.69 91 LEU A CA 1
ATOM 706 C C . LEU A 1 91 ? -4.133 8.575 1.553 1.00 97.69 91 LEU A C 1
ATOM 708 O O . LEU A 1 91 ? -4.935 9.492 1.733 1.00 97.69 91 LEU A O 1
ATOM 712 N N . GLU A 1 92 ? -3.813 8.143 0.330 1.00 98.00 92 GLU A N 1
ATOM 713 C CA . GLU A 1 92 ? -4.398 8.685 -0.909 1.00 98.00 92 GLU A CA 1
ATOM 714 C C . GLU A 1 92 ? -5.929 8.599 -0.889 1.00 98.00 92 GLU A C 1
ATOM 716 O O . GLU A 1 92 ? -6.622 9.601 -1.089 1.00 98.00 92 GLU A O 1
ATOM 721 N N . PHE A 1 93 ? -6.481 7.424 -0.579 1.00 97.88 93 PHE A N 1
ATOM 722 C CA . PHE A 1 93 ? -7.924 7.230 -0.563 1.00 97.88 93 PHE A CA 1
ATOM 723 C C . PHE A 1 93 ? -8.603 8.136 0.464 1.00 97.88 93 PHE A C 1
ATOM 725 O O . PHE A 1 93 ? -9.629 8.755 0.159 1.00 97.88 93 PHE A O 1
ATOM 732 N N . SER A 1 94 ? -8.028 8.263 1.663 1.00 95.06 94 SER A N 1
ATOM 733 C CA . SER A 1 94 ? -8.606 9.059 2.747 1.00 95.06 94 SER A CA 1
ATOM 734 C C . SER A 1 94 ? -8.768 10.536 2.372 1.00 95.06 94 SER A C 1
ATOM 736 O O . SER A 1 94 ? -9.850 11.087 2.604 1.00 95.06 94 SER A O 1
ATOM 738 N N . LYS A 1 95 ? -7.778 11.135 1.690 1.00 94.06 95 LYS A N 1
ATOM 739 C CA . LYS A 1 95 ? -7.851 12.523 1.200 1.00 94.06 95 LYS A CA 1
ATOM 740 C C . LYS A 1 95 ? -8.735 12.698 -0.044 1.00 94.06 95 LYS A C 1
ATOM 742 O O . LYS A 1 95 ? -9.245 13.789 -0.280 1.00 94.06 95 LYS A O 1
ATOM 747 N N . SER A 1 96 ? -8.905 11.648 -0.851 1.00 95.50 96 SER A N 1
ATOM 748 C CA . SER A 1 96 ? -9.598 11.742 -2.140 1.00 95.50 96 SER A CA 1
ATOM 749 C C . SER A 1 96 ? -11.102 12.018 -1.985 1.00 95.50 96 SER A C 1
ATOM 751 O O . SER A 1 96 ? -11.688 11.816 -0.919 1.00 95.50 96 SER A O 1
ATOM 753 N N . GLN A 1 97 ? -11.770 12.424 -3.066 1.00 95.56 97 GLN A N 1
ATOM 754 C CA . GLN A 1 97 ? -13.239 12.519 -3.093 1.00 95.56 97 GLN A CA 1
ATOM 755 C C . GLN A 1 97 ? -13.924 11.194 -3.465 1.00 95.56 97 GLN A C 1
ATOM 757 O O . GLN A 1 97 ? -15.153 11.110 -3.419 1.00 95.56 97 GLN A O 1
ATOM 762 N N . HIS A 1 98 ? -13.152 10.152 -3.793 1.00 97.06 98 HIS A N 1
ATOM 763 C CA . HIS A 1 98 ? -13.692 8.840 -4.128 1.00 97.06 98 HIS A CA 1
ATOM 764 C C . HIS A 1 98 ? -14.423 8.229 -2.928 1.00 97.06 98 HIS A C 1
ATOM 766 O O . HIS A 1 98 ? -14.013 8.367 -1.769 1.00 97.06 98 HIS A O 1
ATOM 772 N N . LYS A 1 99 ? -15.538 7.560 -3.215 1.00 96.88 99 LYS A N 1
ATOM 773 C CA . LYS A 1 99 ? -16.344 6.822 -2.241 1.00 96.88 99 LYS A CA 1
ATOM 774 C C . LYS A 1 99 ? -15.926 5.368 -2.170 1.00 96.88 99 LYS A C 1
ATOM 776 O O . LYS A 1 99 ? -16.023 4.792 -1.092 1.00 96.88 99 LYS A O 1
ATOM 781 N N . SER A 1 100 ? -15.457 4.796 -3.272 1.00 97.75 100 SER A N 1
ATOM 782 C CA . SER A 1 100 ? -14.940 3.435 -3.291 1.00 97.75 100 SER A CA 1
ATOM 783 C C . SER A 1 100 ? -13.900 3.247 -4.393 1.00 97.75 100 SER A C 1
ATOM 785 O O . SER A 1 100 ? -14.074 3.746 -5.507 1.00 97.75 100 SER A O 1
ATOM 787 N N . VAL A 1 101 ? -12.815 2.552 -4.063 1.00 98.50 101 VAL A N 1
ATOM 788 C CA . VAL A 1 101 ? -11.702 2.252 -4.970 1.00 98.50 101 VAL A CA 1
ATOM 789 C C . VAL A 1 101 ? -11.312 0.787 -4.868 1.00 98.50 101 VAL A C 1
ATOM 791 O O . VAL A 1 101 ? -11.387 0.177 -3.799 1.00 98.50 101 VAL A O 1
ATOM 794 N N . LEU A 1 102 ? -10.835 0.255 -5.988 1.00 98.56 102 LEU A N 1
ATOM 795 C CA . LEU A 1 102 ? -10.153 -1.029 -6.044 1.00 98.56 102 LEU A CA 1
ATOM 796 C C . LEU A 1 102 ? -8.649 -0.763 -6.105 1.00 98.56 102 LEU A C 1
ATOM 798 O O . LEU A 1 102 ? -8.191 0.009 -6.940 1.00 98.56 102 LEU A O 1
ATOM 802 N N . ALA A 1 103 ? -7.881 -1.372 -5.214 1.00 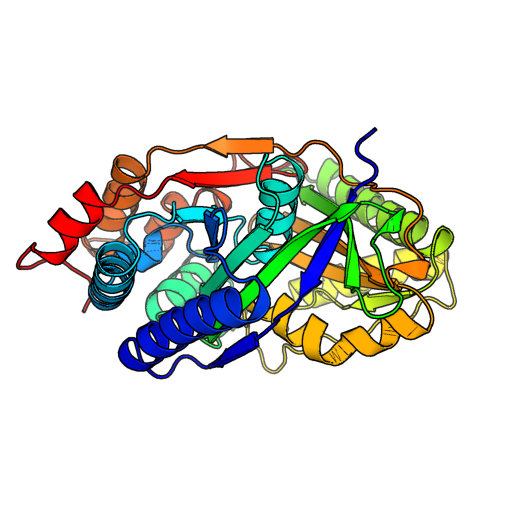98.62 103 ALA A N 1
ATOM 803 C CA . ALA A 1 103 ? -6.436 -1.247 -5.182 1.00 98.62 103 ALA A CA 1
ATOM 804 C C . ALA A 1 103 ? -5.783 -2.552 -5.636 1.00 98.62 103 ALA A C 1
ATOM 806 O O . ALA A 1 103 ? -6.140 -3.626 -5.153 1.00 98.62 103 ALA A O 1
ATOM 807 N N . TRP A 1 104 ? -4.804 -2.451 -6.527 1.00 98.44 104 TRP A N 1
ATOM 808 C CA . TRP A 1 104 ? -3.951 -3.542 -6.971 1.00 98.44 104 TRP A CA 1
ATOM 809 C C . TRP A 1 104 ? -2.537 -3.341 -6.453 1.00 98.44 104 TRP A C 1
ATOM 811 O O . TRP A 1 104 ? -1.971 -2.251 -6.541 1.00 98.44 104 TRP A O 1
ATOM 821 N N . VAL A 1 105 ? -1.966 -4.412 -5.921 1.00 97.62 105 VAL A N 1
ATOM 822 C CA . VAL A 1 105 ? -0.599 -4.457 -5.409 1.00 97.62 105 VAL A CA 1
ATOM 823 C C . VAL A 1 105 ? 0.205 -5.362 -6.334 1.00 97.62 105 VAL A C 1
ATOM 825 O O . VAL A 1 105 ? -0.207 -6.495 -6.581 1.00 97.62 105 VAL A O 1
ATOM 828 N N . ILE A 1 106 ? 1.319 -4.861 -6.868 1.00 95.62 106 ILE A N 1
ATOM 829 C CA . ILE A 1 106 ? 2.130 -5.556 -7.873 1.00 95.62 106 ILE A CA 1
ATOM 830 C C . ILE A 1 106 ? 3.589 -5.578 -7.429 1.00 95.62 106 ILE A C 1
ATOM 832 O O . ILE A 1 106 ? 4.261 -4.547 -7.407 1.00 95.62 106 ILE A O 1
ATOM 836 N N . GLU A 1 107 ? 4.085 -6.772 -7.122 1.00 94.25 107 GLU A N 1
ATOM 837 C CA . GLU A 1 107 ? 5.479 -7.040 -6.755 1.00 94.25 107 GLU A CA 1
ATOM 838 C C . GLU A 1 107 ? 6.069 -8.069 -7.726 1.00 94.25 107 GLU A C 1
ATOM 840 O O . GLU A 1 107 ? 6.578 -9.130 -7.360 1.00 94.25 107 GLU A O 1
ATOM 845 N N . ALA A 1 108 ? 5.930 -7.746 -9.010 1.00 86.88 108 ALA A N 1
ATOM 846 C CA . ALA A 1 108 ? 6.350 -8.544 -10.147 1.00 86.88 108 ALA A CA 1
ATOM 847 C C . ALA A 1 108 ? 6.776 -7.611 -11.302 1.00 86.88 108 ALA A C 1
ATOM 849 O O . ALA A 1 108 ? 6.375 -6.443 -11.313 1.00 86.88 108 ALA A O 1
ATOM 850 N N . PRO A 1 109 ? 7.548 -8.104 -12.283 1.00 86.25 109 PRO A N 1
ATOM 851 C CA . PRO A 1 109 ? 8.232 -9.400 -12.266 1.00 86.25 109 PRO A CA 1
ATOM 852 C C . PRO A 1 109 ? 9.402 -9.414 -11.268 1.00 86.25 109 PRO A C 1
ATOM 854 O O . PRO A 1 109 ? 9.959 -8.361 -10.944 1.00 86.25 109 PRO A O 1
ATOM 857 N N . ASP A 1 110 ? 9.792 -10.606 -10.806 1.00 87.94 110 ASP A N 1
ATOM 858 C CA . ASP A 1 110 ? 10.812 -10.841 -9.768 1.00 87.94 110 ASP A CA 1
ATOM 859 C C . ASP A 1 110 ? 12.091 -10.057 -10.019 1.00 87.94 110 ASP A C 1
ATOM 861 O O . ASP A 1 110 ? 12.633 -9.427 -9.113 1.00 87.94 110 ASP A O 1
ATOM 865 N N . GLN A 1 111 ? 12.541 -10.043 -11.274 1.00 85.44 111 GLN A N 1
ATOM 866 C CA . GLN A 1 111 ? 13.775 -9.382 -11.674 1.00 85.44 111 GLN A CA 1
ATOM 867 C C . GLN A 1 111 ? 13.772 -7.891 -11.311 1.00 85.44 111 GLN A C 1
ATOM 869 O O . GLN A 1 111 ? 14.740 -7.404 -10.736 1.00 85.44 111 GLN A O 1
ATOM 874 N N . CYS A 1 112 ? 12.676 -7.173 -11.585 1.00 83.62 112 CYS A N 1
ATOM 875 C CA . CYS A 1 112 ? 12.574 -5.738 -11.305 1.00 83.62 112 CYS A CA 1
ATOM 876 C C . CYS A 1 112 ? 12.714 -5.442 -9.811 1.00 83.62 112 CYS A C 1
ATOM 878 O O . CYS A 1 112 ? 13.389 -4.498 -9.398 1.00 83.62 112 CYS A O 1
ATOM 880 N N . VAL A 1 113 ? 12.032 -6.246 -9.001 1.00 87.94 113 VAL A N 1
ATOM 881 C CA . VAL A 1 113 ? 11.941 -6.039 -7.560 1.00 87.94 113 VAL A CA 1
ATOM 882 C C . VAL A 1 113 ? 13.238 -6.473 -6.879 1.00 87.94 113 VAL A C 1
ATOM 884 O O . VAL A 1 113 ? 13.768 -5.749 -6.033 1.00 87.94 113 VAL A O 1
ATOM 887 N N . GLN A 1 114 ? 13.803 -7.608 -7.298 1.00 91.12 114 GLN A N 1
ATOM 888 C CA . GLN A 1 114 ? 15.075 -8.107 -6.788 1.00 91.12 114 GLN A CA 1
ATOM 889 C C . GLN A 1 114 ? 16.232 -7.169 -7.136 1.00 91.12 114 GLN A C 1
ATOM 891 O O . GLN A 1 114 ? 17.071 -6.916 -6.272 1.00 91.12 114 GLN A O 1
ATOM 896 N N . ASP A 1 115 ? 16.262 -6.601 -8.346 1.00 86.50 115 ASP A N 1
ATOM 897 C CA . ASP A 1 115 ? 17.265 -5.596 -8.716 1.00 86.50 115 ASP A CA 1
ATOM 898 C C . ASP A 1 115 ? 17.145 -4.340 -7.832 1.00 86.50 115 ASP A C 1
ATOM 900 O O . ASP A 1 115 ? 18.152 -3.736 -7.468 1.00 86.50 115 ASP A O 1
ATOM 904 N N . GLY A 1 116 ? 15.935 -3.986 -7.384 1.00 86.62 116 GLY A N 1
ATOM 905 C CA . GLY A 1 116 ? 15.727 -2.956 -6.363 1.00 86.62 116 GLY A CA 1
ATOM 906 C C . GLY A 1 116 ? 16.363 -3.302 -5.014 1.00 86.62 116 GLY A C 1
ATOM 907 O O . GLY A 1 116 ? 17.101 -2.488 -4.452 1.00 86.62 116 GLY A O 1
ATOM 908 N N . LEU A 1 117 ? 16.134 -4.514 -4.499 1.00 89.81 117 LEU A N 1
ATOM 909 C CA . LEU A 1 117 ? 16.743 -4.986 -3.245 1.00 89.81 117 LEU A CA 1
ATOM 910 C C . LEU A 1 117 ? 18.275 -5.050 -3.340 1.00 89.81 117 LEU A C 1
ATOM 912 O O . LEU A 1 117 ? 18.977 -4.584 -2.436 1.00 89.81 117 LEU A O 1
ATOM 916 N N . ASN A 1 118 ? 18.788 -5.570 -4.457 1.00 90.25 118 ASN A N 1
ATOM 917 C CA . ASN A 1 118 ? 20.216 -5.636 -4.759 1.00 90.25 118 ASN A CA 1
ATOM 918 C C . ASN A 1 118 ? 20.823 -4.235 -4.842 1.00 90.25 118 ASN A C 1
ATOM 920 O O . ASN A 1 118 ? 21.838 -3.956 -4.198 1.00 90.25 118 ASN A O 1
ATOM 924 N N . GLY A 1 119 ? 20.119 -3.331 -5.528 1.00 84.38 119 GLY A N 1
ATOM 925 C CA . GLY A 1 119 ? 20.393 -1.907 -5.593 1.00 84.38 119 GLY A CA 1
ATOM 926 C C . GLY A 1 119 ? 20.636 -1.312 -4.223 1.00 84.38 119 GLY A C 1
ATOM 927 O O . GLY A 1 119 ? 21.634 -0.628 -4.016 1.00 84.38 119 GLY A O 1
ATOM 928 N N . LEU A 1 120 ? 19.774 -1.622 -3.258 1.00 84.88 120 LEU A N 1
ATOM 929 C CA . LEU A 1 120 ? 19.827 -1.147 -1.875 1.00 84.88 120 LEU A CA 1
ATOM 930 C C . LEU A 1 120 ? 20.903 -1.799 -1.006 1.00 84.88 120 LEU A C 1
ATOM 932 O O . LEU A 1 120 ? 21.222 -1.237 0.042 1.00 84.88 120 LEU A O 1
ATOM 936 N N . GLY A 1 121 ? 21.507 -2.899 -1.453 1.00 88.62 121 GLY A N 1
ATOM 937 C CA . GLY A 1 121 ? 22.492 -3.655 -0.681 1.00 88.62 121 GLY A CA 1
ATOM 938 C C . GLY A 1 121 ? 21.875 -4.640 0.315 1.00 88.62 121 GLY A C 1
ATOM 939 O O . GLY A 1 121 ? 22.590 -5.142 1.176 1.00 88.62 121 GLY A O 1
ATOM 940 N N . ILE A 1 122 ? 20.567 -4.897 0.214 1.00 90.38 122 ILE A N 1
ATOM 941 C CA . ILE A 1 122 ? 19.823 -5.782 1.126 1.00 90.38 122 ILE A CA 1
ATOM 942 C C . ILE A 1 122 ? 19.327 -7.059 0.436 1.00 90.38 122 ILE A C 1
ATOM 944 O O . ILE A 1 122 ? 18.697 -7.893 1.077 1.00 90.38 122 ILE A O 1
ATOM 948 N N . GLY A 1 123 ? 19.579 -7.198 -0.866 1.00 92.25 123 GLY A N 1
ATOM 949 C CA . GLY A 1 123 ? 19.176 -8.343 -1.669 1.00 92.25 123 GLY A CA 1
ATOM 950 C C . GLY A 1 123 ? 20.098 -9.548 -1.491 1.00 92.25 123 GLY A C 1
ATOM 951 O O . GLY A 1 123 ? 20.724 -9.726 -0.447 1.00 92.25 123 GLY A O 1
ATOM 952 N N . ASN A 1 124 ? 20.179 -10.400 -2.510 1.00 92.88 124 ASN A N 1
ATOM 953 C CA . ASN A 1 124 ? 20.795 -11.726 -2.419 1.00 92.88 124 ASN A CA 1
ATOM 954 C C . ASN A 1 124 ? 22.179 -11.836 -3.080 1.00 92.88 124 ASN A C 1
ATOM 956 O O . ASN A 1 124 ? 22.716 -12.938 -3.215 1.00 92.88 124 ASN A O 1
ATOM 960 N N . LEU A 1 125 ? 22.777 -10.709 -3.479 1.00 92.25 125 LEU A N 1
ATOM 961 C CA . LEU A 1 125 ? 24.146 -10.691 -3.989 1.00 92.25 125 LEU A CA 1
ATOM 962 C C . LEU A 1 125 ? 25.177 -10.923 -2.865 1.00 92.25 125 LEU A C 1
ATOM 964 O O . LEU A 1 125 ? 24.906 -10.635 -1.695 1.00 92.25 125 LEU A O 1
ATOM 968 N N . PRO A 1 126 ? 26.392 -11.409 -3.191 1.00 93.00 126 PRO A N 1
ATOM 969 C CA . PRO A 1 126 ? 27.447 -11.606 -2.201 1.00 93.00 126 PRO A CA 1
ATOM 970 C C . PRO A 1 126 ? 27.733 -10.340 -1.378 1.00 93.00 126 PRO A C 1
ATOM 972 O O . PRO A 1 126 ? 27.993 -9.274 -1.932 1.00 93.00 126 PRO A O 1
ATOM 975 N N . GLY A 1 127 ? 27.724 -10.475 -0.048 1.00 90.19 127 GLY A N 1
ATOM 976 C CA . GLY A 1 127 ? 27.977 -9.371 0.887 1.00 90.19 127 GLY A CA 1
ATOM 977 C C . GLY A 1 127 ? 26.750 -8.527 1.253 1.00 90.19 127 GLY A C 1
ATOM 978 O O . GLY A 1 127 ? 26.919 -7.511 1.924 1.00 90.19 127 GLY A O 1
ATOM 979 N N . GLN A 1 128 ? 25.549 -8.932 0.832 1.00 92.00 128 GLN A N 1
ATOM 980 C CA . GLN A 1 128 ? 24.274 -8.290 1.175 1.00 92.00 128 GLN A CA 1
ATOM 981 C C . GLN A 1 128 ? 23.475 -9.096 2.222 1.00 92.00 128 GLN A C 1
ATOM 983 O O . GLN A 1 128 ? 23.898 -10.175 2.639 1.00 92.00 128 GLN A O 1
ATOM 988 N N . ASP A 1 129 ? 22.320 -8.571 2.650 1.00 89.88 129 ASP A N 1
ATOM 989 C CA . ASP A 1 129 ? 21.494 -9.140 3.735 1.00 89.88 129 ASP A CA 1
ATOM 990 C C . ASP A 1 129 ? 20.738 -10.436 3.377 1.00 89.88 129 ASP A C 1
ATOM 992 O O . ASP A 1 129 ? 20.145 -11.076 4.252 1.00 89.88 129 ASP A O 1
ATOM 996 N N . GLY A 1 130 ? 20.753 -10.835 2.107 1.00 92.94 130 GLY A N 1
ATOM 997 C CA . GLY A 1 130 ? 20.210 -12.103 1.631 1.00 92.94 130 GLY A CA 1
ATOM 998 C C . GLY A 1 130 ? 18.723 -12.089 1.285 1.00 92.94 130 GLY A C 1
ATOM 999 O O . GLY A 1 130 ? 18.187 -13.169 1.053 1.00 92.94 130 GLY A O 1
ATOM 1000 N N . LEU A 1 131 ? 18.045 -10.932 1.252 1.00 93.56 131 LEU A N 1
ATOM 1001 C CA . LEU A 1 131 ? 16.610 -10.898 0.951 1.00 93.56 131 LEU A CA 1
ATOM 1002 C C . LEU A 1 131 ? 16.328 -11.355 -0.480 1.00 93.56 131 LEU A C 1
ATOM 1004 O O . LEU A 1 131 ? 16.946 -10.883 -1.442 1.00 93.56 131 LEU A O 1
ATOM 1008 N N . VAL A 1 132 ? 15.352 -12.250 -0.601 1.00 94.69 132 VAL A N 1
ATOM 1009 C CA . VAL A 1 132 ? 14.862 -12.775 -1.871 1.00 94.69 132 VAL A CA 1
ATOM 1010 C C . VAL A 1 132 ? 13.384 -12.446 -2.006 1.00 94.69 132 VAL A C 1
ATOM 1012 O O . VAL A 1 132 ? 12.594 -12.742 -1.108 1.00 94.69 132 VAL A O 1
ATOM 1015 N N . ILE A 1 133 ? 13.015 -11.853 -3.137 1.00 93.19 133 ILE A N 1
ATOM 1016 C CA . ILE A 1 133 ? 11.620 -11.562 -3.454 1.00 93.19 133 ILE A CA 1
ATOM 1017 C C . ILE A 1 133 ? 10.791 -12.853 -3.561 1.00 93.19 133 ILE A C 1
ATOM 1019 O O . ILE A 1 133 ? 11.206 -13.846 -4.165 1.00 93.19 133 ILE A O 1
ATOM 1023 N N . ASP A 1 134 ? 9.603 -12.818 -2.966 1.00 92.44 134 ASP A N 1
ATOM 1024 C CA . ASP A 1 134 ? 8.483 -13.694 -3.289 1.00 92.44 134 ASP A CA 1
ATOM 1025 C C . ASP A 1 134 ? 7.510 -12.916 -4.169 1.00 92.44 134 ASP A C 1
ATOM 1027 O O . ASP A 1 134 ? 6.616 -12.205 -3.684 1.00 92.44 134 ASP A O 1
ATOM 1031 N N . SER A 1 135 ? 7.717 -13.001 -5.481 1.00 91.75 135 SER A N 1
ATOM 1032 C CA . SER A 1 135 ? 6.902 -12.221 -6.392 1.00 91.75 135 SER A CA 1
ATOM 1033 C C . SER A 1 135 ? 5.454 -12.632 -6.326 1.00 91.75 135 SER A C 1
ATOM 1035 O O . SER A 1 135 ? 5.084 -13.805 -6.246 1.00 91.75 135 SER A O 1
ATOM 1037 N N . SER A 1 136 ? 4.624 -11.608 -6.284 1.00 94.50 136 SER A N 1
ATOM 1038 C CA . SER A 1 136 ? 3.225 -11.746 -5.953 1.00 94.50 136 SER A CA 1
ATOM 1039 C C . SER A 1 136 ? 2.463 -10.526 -6.428 1.00 94.50 136 SER A C 1
ATOM 1041 O O . SER A 1 136 ? 3.014 -9.452 -6.688 1.00 94.50 136 SER A O 1
ATOM 1043 N N . TYR A 1 137 ? 1.164 -10.712 -6.571 1.00 95.44 137 TYR A N 1
ATOM 1044 C CA . TYR A 1 137 ? 0.239 -9.628 -6.826 1.00 95.44 137 TYR A CA 1
ATOM 1045 C C . TYR A 1 137 ? -1.071 -9.909 -6.109 1.00 95.44 137 TYR A C 1
ATOM 1047 O O . TYR A 1 137 ? -1.384 -11.039 -5.717 1.00 95.44 137 TYR A O 1
ATOM 1055 N N . GLY A 1 138 ? -1.827 -8.850 -5.887 1.00 96.81 138 GLY A N 1
ATOM 1056 C CA . GLY A 1 138 ? -3.017 -8.907 -5.068 1.00 96.81 138 GLY A CA 1
ATOM 1057 C C . GLY A 1 138 ? -3.881 -7.686 -5.226 1.00 96.81 138 GLY A C 1
ATOM 1058 O O . GLY A 1 138 ? -3.611 -6.793 -6.033 1.00 96.81 138 GLY A O 1
ATOM 1059 N N . GLY A 1 139 ? -4.906 -7.629 -4.395 1.00 98.00 139 GLY A N 1
ATOM 1060 C CA . GLY A 1 139 ? -5.760 -6.469 -4.346 1.00 98.00 139 GLY A CA 1
ATOM 1061 C C . GLY A 1 139 ? -6.625 -6.420 -3.108 1.00 98.00 139 GLY A C 1
ATOM 1062 O O . GLY A 1 139 ? -6.722 -7.371 -2.330 1.00 98.00 139 GLY A O 1
ATOM 1063 N N . PHE A 1 140 ? -7.221 -5.256 -2.922 1.00 98.69 140 PHE A N 1
ATOM 1064 C CA . PHE A 1 140 ? -8.161 -4.970 -1.854 1.00 98.69 140 PHE A CA 1
ATOM 1065 C C . PHE A 1 140 ? -9.077 -3.828 -2.269 1.00 98.69 140 PHE A C 1
ATOM 1067 O O . PHE A 1 140 ? -8.763 -3.043 -3.159 1.00 98.69 140 PHE A O 1
ATOM 1074 N N . GLU A 1 141 ? -10.210 -3.716 -1.599 1.00 98.50 141 GLU A N 1
ATOM 1075 C CA . GLU A 1 141 ? -11.146 -2.619 -1.778 1.00 98.50 141 GLU A CA 1
ATOM 1076 C C . GLU A 1 141 ? -11.086 -1.682 -0.573 1.00 98.50 141 GLU A C 1
ATOM 1078 O O . GLU A 1 141 ? -11.066 -2.141 0.575 1.00 98.50 141 GLU A O 1
ATOM 1083 N N . LEU A 1 142 ? -11.124 -0.373 -0.841 1.00 98.62 142 LEU A N 1
ATOM 1084 C CA . LEU A 1 142 ? -11.392 0.640 0.173 1.00 98.62 142 LEU A CA 1
ATOM 1085 C C . LEU A 1 142 ? -12.698 1.372 -0.131 1.00 98.62 142 LEU A C 1
ATOM 1087 O O . LEU A 1 142 ? -12.875 1.900 -1.227 1.00 98.62 142 LEU A O 1
ATOM 1091 N N . THR A 1 143 ? -13.577 1.477 0.866 1.00 98.00 143 THR A N 1
ATOM 1092 C CA . THR A 1 143 ? -14.870 2.167 0.740 1.00 98.00 143 THR A CA 1
ATOM 1093 C C . THR A 1 143 ? -15.107 3.120 1.909 1.00 98.00 143 THR A C 1
ATOM 1095 O O . THR A 1 143 ? -14.916 2.761 3.068 1.00 98.00 143 THR A O 1
ATOM 1098 N N . LYS A 1 144 ? -15.545 4.354 1.635 1.00 96.69 144 LYS A N 1
ATOM 1099 C CA . LYS A 1 144 ? -15.953 5.316 2.669 1.00 96.69 144 LYS A CA 1
ATOM 1100 C C . LYS A 1 144 ? -17.398 5.045 3.059 1.00 96.69 144 LYS A C 1
ATOM 1102 O O . LYS A 1 144 ? -18.301 5.258 2.251 1.00 96.69 144 LYS A O 1
ATOM 1107 N N . LYS A 1 145 ? -17.619 4.634 4.305 1.00 95.94 145 LYS A N 1
ATOM 1108 C CA . LYS A 1 145 ? -18.962 4.483 4.879 1.00 95.94 145 LYS A CA 1
ATOM 1109 C C . LYS A 1 145 ? -19.171 5.496 5.993 1.00 95.94 145 LYS A C 1
ATOM 1111 O O . LYS A 1 145 ? -18.297 5.691 6.837 1.00 95.94 145 LYS A O 1
ATOM 1116 N N . GLU A 1 146 ? -20.332 6.140 6.004 1.00 94.69 146 GLU A N 1
ATOM 1117 C CA . GLU A 1 146 ? -20.735 6.987 7.126 1.00 94.69 146 GLU A CA 1
ATOM 1118 C C . GLU A 1 146 ? -20.865 6.146 8.402 1.00 94.69 146 GLU A C 1
ATOM 1120 O O . GLU A 1 146 ? -21.250 4.980 8.345 1.00 94.69 146 GLU A O 1
ATOM 1125 N N . LYS A 1 147 ? -20.558 6.732 9.564 1.00 94.12 147 LYS A N 1
ATOM 1126 C CA . LYS A 1 147 ? -20.550 6.021 10.854 1.00 94.12 147 LYS A CA 1
ATOM 1127 C C . LYS A 1 147 ? -21.833 5.232 11.154 1.00 94.12 147 LYS A C 1
ATOM 1129 O O . LYS A 1 147 ? -21.762 4.153 11.725 1.00 94.12 147 LYS A O 1
ATOM 1134 N N . ASN A 1 148 ? -22.996 5.761 10.786 1.00 93.88 148 ASN A N 1
ATOM 1135 C CA . ASN A 1 148 ? -24.305 5.118 10.966 1.00 93.88 148 ASN A CA 1
ATOM 1136 C C . ASN A 1 148 ? -24.564 3.943 10.005 1.00 93.88 148 ASN A C 1
ATOM 1138 O O . ASN A 1 148 ? -25.507 3.191 10.229 1.00 93.88 148 ASN A O 1
ATOM 1142 N N . LEU A 1 149 ? -23.765 3.802 8.946 1.00 95.94 149 LEU A N 1
ATOM 1143 C CA . LEU A 1 149 ? -23.835 2.714 7.967 1.00 95.94 149 LEU A CA 1
ATOM 1144 C C . LEU A 1 149 ? -22.775 1.631 8.213 1.00 95.94 149 LEU A C 1
ATOM 1146 O O . LEU A 1 149 ? -22.736 0.642 7.481 1.00 95.94 149 LEU A O 1
ATOM 1150 N N . LEU A 1 150 ? -21.904 1.818 9.208 1.00 97.25 150 LEU A N 1
ATOM 1151 C CA . LEU A 1 150 ? -20.929 0.812 9.607 1.00 97.25 150 LEU A CA 1
ATOM 1152 C C . LEU A 1 150 ? -21.616 -0.329 10.354 1.00 97.25 150 LEU A C 1
ATOM 1154 O O . LEU A 1 150 ? -22.433 -0.120 11.252 1.00 97.25 150 LEU A O 1
ATOM 1158 N N . THR A 1 151 ? -21.237 -1.545 9.995 1.00 96.44 151 THR A N 1
ATOM 1159 C CA . THR A 1 151 ? -21.737 -2.786 10.577 1.00 96.44 151 THR A CA 1
ATOM 1160 C C . THR A 1 151 ? -20.654 -3.462 11.407 1.00 96.44 151 THR A C 1
ATOM 1162 O O . THR A 1 151 ? -19.467 -3.152 11.305 1.00 96.44 151 THR A O 1
ATOM 1165 N N . HIS A 1 152 ? -21.056 -4.428 12.231 1.00 95.94 152 HIS A N 1
ATOM 1166 C CA . HIS A 1 152 ? -20.105 -5.249 12.971 1.00 95.94 152 HIS A CA 1
ATOM 1167 C C . HIS A 1 152 ? -19.233 -6.138 12.076 1.00 95.94 152 HIS A C 1
ATOM 1169 O O . HIS A 1 152 ? -18.254 -6.654 12.581 1.00 95.94 152 HIS A O 1
ATOM 1175 N N . ASP A 1 153 ? -19.539 -6.311 10.787 1.00 96.94 153 ASP A N 1
ATOM 1176 C CA . ASP A 1 153 ? -18.728 -7.120 9.868 1.00 96.94 153 ASP A CA 1
ATOM 1177 C C . ASP A 1 153 ? -17.643 -6.298 9.165 1.00 96.94 153 ASP A C 1
ATOM 1179 O O . ASP A 1 153 ? -16.662 -6.853 8.668 1.00 96.94 153 ASP A O 1
ATOM 1183 N N . ASP A 1 154 ? -17.780 -4.970 9.167 1.00 98.12 154 ASP A N 1
ATOM 1184 C CA . ASP A 1 154 ? -16.841 -4.071 8.508 1.00 98.12 154 ASP A CA 1
ATOM 1185 C C . ASP A 1 154 ? -15.495 -4.037 9.243 1.00 98.12 154 ASP A C 1
ATOM 1187 O O . ASP A 1 154 ? -15.439 -3.826 10.457 1.00 98.12 154 ASP A O 1
ATOM 1191 N N . TYR A 1 155 ? -14.403 -4.177 8.489 1.00 98.56 155 TYR A N 1
ATOM 1192 C CA . TYR A 1 155 ? -13.052 -3.872 8.956 1.00 98.56 155 TYR A CA 1
ATOM 1193 C C . TYR A 1 155 ? -12.730 -2.426 8.599 1.00 98.56 155 TYR A C 1
ATOM 1195 O O . TYR A 1 155 ? -12.609 -2.084 7.427 1.00 98.56 155 TYR A O 1
ATOM 1203 N N . VAL A 1 156 ? -12.614 -1.563 9.600 1.00 98.31 156 VAL A N 1
ATOM 1204 C CA . VAL A 1 156 ? -12.414 -0.127 9.423 1.00 98.31 156 VAL A CA 1
ATOM 1205 C C . VAL A 1 156 ? -10.977 0.236 9.743 1.00 98.31 156 VAL A C 1
ATOM 1207 O O . VAL A 1 156 ? -10.502 -0.011 10.849 1.00 98.31 156 VAL A O 1
ATOM 1210 N N . ILE A 1 157 ? -10.303 0.867 8.788 1.00 98.25 157 ILE A N 1
ATOM 1211 C CA . ILE A 1 157 ? -9.042 1.555 9.016 1.00 98.25 157 ILE A CA 1
ATOM 1212 C C . ILE A 1 157 ? -9.372 2.929 9.592 1.00 98.25 157 ILE A C 1
ATOM 1214 O O . ILE A 1 157 ? -9.919 3.793 8.902 1.00 98.25 157 ILE A O 1
ATOM 1218 N N . ASP A 1 158 ? -9.067 3.125 10.870 1.00 95.88 158 ASP A N 1
ATOM 1219 C CA . ASP A 1 158 ? -9.376 4.366 11.582 1.00 95.88 158 ASP A CA 1
ATOM 1220 C C . ASP A 1 158 ? -8.136 5.221 11.870 1.00 95.88 158 ASP A C 1
ATOM 1222 O O . ASP A 1 158 ? -8.271 6.387 12.229 1.00 95.88 158 ASP A O 1
ATOM 1226 N N . SER A 1 159 ? -6.937 4.671 11.671 1.00 96.56 159 SER A N 1
ATOM 1227 C CA . SER A 1 159 ? -5.662 5.379 11.762 1.00 96.56 159 SER A CA 1
ATOM 1228 C C . SER A 1 159 ? -4.675 4.824 10.739 1.00 96.56 159 SER A C 1
ATOM 1230 O O . SER A 1 159 ? -4.563 3.610 10.571 1.00 96.56 159 SER A O 1
ATOM 1232 N N . CYS A 1 160 ? -3.942 5.712 10.075 1.00 97.50 160 CYS A N 1
ATOM 1233 C CA . CYS A 1 160 ? -2.842 5.368 9.183 1.00 97.50 160 CYS A CA 1
ATOM 1234 C C . CYS A 1 160 ? -1.792 6.478 9.249 1.00 97.50 160 CYS A C 1
ATOM 1236 O O . CYS A 1 160 ? -2.132 7.653 9.104 1.00 97.50 160 CYS A O 1
ATOM 1238 N N . LYS A 1 161 ? -0.532 6.100 9.476 1.00 96.50 161 LYS A N 1
ATOM 1239 C CA . LYS A 1 161 ? 0.603 7.016 9.568 1.00 96.50 161 LYS A CA 1
ATOM 1240 C C . LYS A 1 161 ? 1.848 6.405 8.933 1.00 96.50 161 LYS A C 1
ATOM 1242 O O . LYS A 1 161 ? 2.142 5.231 9.147 1.00 96.50 161 LYS A O 1
ATOM 1247 N N . ILE A 1 162 ? 2.609 7.213 8.204 1.00 95.88 162 ILE A N 1
ATOM 1248 C CA . ILE A 1 162 ? 3.958 6.898 7.734 1.00 95.88 162 ILE A CA 1
ATOM 1249 C C . ILE A 1 162 ? 4.935 7.836 8.440 1.00 95.88 162 ILE A C 1
ATOM 1251 O O . ILE A 1 162 ? 4.992 9.037 8.179 1.00 95.88 162 ILE A O 1
ATOM 1255 N N . VAL A 1 163 ? 5.734 7.285 9.347 1.00 93.50 163 VAL A N 1
ATOM 1256 C CA . VAL A 1 163 ? 6.801 8.020 10.030 1.00 93.50 163 VAL A CA 1
ATOM 1257 C C . VAL A 1 163 ? 8.084 7.877 9.222 1.00 93.50 163 VAL A C 1
ATOM 1259 O O . VAL A 1 163 ? 8.458 6.766 8.863 1.00 93.50 163 VAL A O 1
ATOM 1262 N N . SER A 1 164 ? 8.784 8.976 8.944 1.00 91.06 164 SER A N 1
ATOM 1263 C CA . SER A 1 164 ? 10.051 8.938 8.208 1.00 91.06 164 SER A CA 1
ATOM 1264 C C . SER A 1 164 ? 11.232 9.298 9.107 1.00 91.06 164 SER A C 1
ATOM 1266 O O . SER A 1 164 ? 11.198 10.269 9.862 1.00 91.06 164 SER A O 1
ATOM 1268 N N . VAL A 1 165 ? 12.289 8.497 9.022 1.00 86.75 165 VAL A N 1
ATOM 1269 C CA . VAL A 1 165 ? 13.591 8.736 9.638 1.00 86.75 165 VAL A CA 1
ATOM 1270 C C . VAL A 1 165 ? 14.336 9.770 8.805 1.00 86.75 165 VAL A C 1
ATOM 1272 O O . VAL A 1 165 ? 14.457 9.629 7.586 1.00 86.75 165 VAL A O 1
ATOM 1275 N N . SER A 1 166 ? 14.854 10.810 9.454 1.00 80.31 166 SER A N 1
ATOM 1276 C CA . SER A 1 166 ? 15.697 11.787 8.767 1.00 80.31 166 SER A CA 1
ATOM 1277 C C . SER A 1 166 ? 17.137 11.278 8.618 1.00 80.31 166 SER A C 1
ATOM 1279 O O . SER A 1 166 ? 17.537 10.252 9.172 1.00 80.31 166 SER A O 1
ATOM 1281 N N . THR A 1 167 ? 17.947 11.978 7.828 1.00 76.88 167 THR A N 1
ATOM 1282 C CA . THR A 1 167 ? 19.358 11.618 7.616 1.00 76.88 167 THR A CA 1
ATOM 1283 C C . THR A 1 167 ? 20.257 11.929 8.818 1.00 76.88 167 THR A C 1
ATOM 1285 O O . THR A 1 167 ? 21.388 11.452 8.858 1.00 76.88 167 THR A O 1
ATOM 1288 N N . ASP A 1 168 ? 19.764 12.679 9.804 1.00 78.12 168 ASP A N 1
ATOM 1289 C CA . ASP A 1 168 ? 20.488 13.069 11.014 1.00 78.12 168 ASP A CA 1
ATOM 1290 C C . ASP A 1 168 ? 20.360 11.989 12.100 1.00 78.12 168 ASP A C 1
ATOM 1292 O O . ASP A 1 168 ? 19.256 11.663 12.534 1.00 78.12 168 ASP A O 1
ATOM 1296 N N . LEU A 1 169 ? 21.496 11.456 12.571 1.00 74.56 169 LEU A N 1
ATOM 1297 C CA . LEU A 1 169 ? 21.571 10.424 13.617 1.00 74.56 169 LEU A CA 1
ATOM 1298 C C . LEU A 1 169 ? 20.763 10.771 14.875 1.00 74.56 169 LEU A C 1
ATOM 1300 O O . LEU A 1 169 ? 20.087 9.902 15.427 1.00 74.56 169 LEU A O 1
ATOM 1304 N N . SER A 1 170 ? 20.807 12.030 15.320 1.00 74.44 170 SER A N 1
ATOM 1305 C CA . SER A 1 170 ? 20.088 12.473 16.522 1.00 74.44 170 SER A CA 1
ATOM 1306 C C . SER A 1 170 ? 18.571 12.350 16.356 1.00 74.44 170 SER A C 1
ATOM 1308 O O . SER A 1 170 ? 17.847 12.000 17.292 1.00 74.44 170 SER A O 1
ATOM 1310 N N . GLN A 1 171 ? 18.091 12.550 15.132 1.00 80.44 171 GLN A N 1
ATOM 1311 C CA . GLN A 1 171 ? 16.684 12.452 14.787 1.00 80.44 171 GLN A CA 1
ATOM 1312 C C . GLN A 1 171 ? 16.235 11.006 14.552 1.00 80.44 171 GLN A C 1
ATOM 1314 O O . GLN A 1 171 ? 15.066 10.708 14.774 1.00 80.44 171 GLN A O 1
ATOM 1319 N N . GLN A 1 172 ? 17.131 10.079 14.194 1.00 82.19 172 GLN A N 1
ATOM 1320 C CA . GLN A 1 172 ? 16.765 8.661 14.039 1.00 82.19 172 GLN A CA 1
ATOM 1321 C C . GLN A 1 172 ? 16.267 8.056 15.358 1.00 82.19 172 GLN A C 1
ATOM 1323 O O . GLN A 1 172 ? 15.229 7.393 15.392 1.00 82.19 172 GLN A O 1
ATOM 1328 N N . ALA A 1 173 ? 16.957 8.342 16.468 1.00 84.50 173 ALA A N 1
ATOM 1329 C CA . ALA A 1 173 ? 16.515 7.926 17.799 1.00 84.50 173 ALA A CA 1
ATOM 1330 C C . ALA A 1 173 ? 15.170 8.573 18.181 1.00 84.50 173 ALA A C 1
ATOM 1332 O O . ALA A 1 173 ? 14.292 7.910 18.741 1.00 84.50 173 ALA A O 1
ATOM 1333 N N . ALA A 1 174 ? 14.981 9.850 17.830 1.00 86.12 174 ALA A N 1
ATOM 1334 C CA . ALA A 1 174 ? 13.715 10.549 18.030 1.00 86.12 174 ALA A CA 1
ATOM 1335 C C . ALA A 1 174 ? 12.569 9.913 17.223 1.00 86.12 174 ALA A C 1
ATOM 1337 O O . ALA A 1 174 ? 11.456 9.802 17.738 1.00 86.12 174 ALA A O 1
ATOM 1338 N N . THR A 1 175 ? 12.833 9.428 16.006 1.00 87.12 175 THR A N 1
ATOM 1339 C CA . THR A 1 175 ? 11.853 8.694 15.197 1.00 87.12 175 THR A CA 1
ATOM 1340 C C . THR A 1 175 ? 11.431 7.387 15.871 1.00 87.12 175 THR A C 1
ATOM 1342 O O . THR A 1 175 ? 10.233 7.153 16.014 1.00 87.12 175 THR A O 1
ATOM 1345 N N . ILE A 1 176 ? 12.371 6.578 16.375 1.00 88.88 176 ILE A N 1
ATOM 1346 C CA . ILE A 1 176 ? 12.048 5.328 17.096 1.00 88.88 176 ILE A CA 1
ATOM 1347 C C . ILE A 1 176 ? 11.193 5.612 18.344 1.00 88.88 176 ILE A C 1
ATOM 1349 O O . ILE A 1 176 ? 10.201 4.921 18.604 1.00 88.88 176 ILE A O 1
ATOM 1353 N N . LEU A 1 177 ? 11.536 6.663 19.100 1.00 90.38 177 LEU A N 1
ATOM 1354 C CA . LEU A 1 177 ? 10.745 7.128 20.244 1.00 90.38 177 LEU A CA 1
ATOM 1355 C C . LEU A 1 177 ? 9.332 7.548 19.825 1.00 90.38 177 LEU A C 1
ATOM 1357 O O . LEU A 1 177 ? 8.359 7.141 20.460 1.00 90.38 177 LEU A O 1
ATOM 1361 N N . LYS A 1 178 ? 9.215 8.333 18.750 1.00 90.69 178 LYS A N 1
ATOM 1362 C CA . LYS A 1 178 ? 7.934 8.800 18.210 1.00 90.69 178 LYS A CA 1
ATOM 1363 C C . LYS A 1 178 ? 7.047 7.636 17.783 1.00 90.69 178 LYS A C 1
ATOM 1365 O O . LYS A 1 178 ? 5.865 7.626 18.111 1.00 90.69 178 LYS A O 1
ATOM 1370 N N . MET A 1 179 ? 7.617 6.644 17.105 1.00 92.50 179 MET A N 1
ATOM 1371 C CA . MET A 1 179 ? 6.891 5.446 16.693 1.00 92.50 179 MET A CA 1
ATOM 1372 C C . MET A 1 179 ? 6.394 4.645 17.894 1.00 92.50 179 MET A C 1
ATOM 1374 O O . MET A 1 179 ? 5.214 4.318 17.964 1.00 92.50 179 MET A O 1
ATOM 1378 N N . SER A 1 180 ? 7.276 4.371 18.859 1.00 94.62 180 SER A N 1
ATOM 1379 C CA . SER A 1 180 ? 6.922 3.609 20.061 1.00 94.62 180 SER A CA 1
ATOM 1380 C C . SER A 1 180 ? 5.812 4.310 20.844 1.00 94.62 180 SER A C 1
ATOM 1382 O O . SER A 1 180 ? 4.856 3.672 21.271 1.00 94.62 180 SER A O 1
ATOM 1384 N N . LYS A 1 181 ? 5.900 5.641 20.973 1.00 94.88 181 LYS A N 1
ATOM 1385 C CA . LYS A 1 181 ? 4.856 6.463 21.589 1.00 94.88 181 LYS A CA 1
ATOM 1386 C C . LYS A 1 181 ? 3.525 6.334 20.844 1.00 94.88 181 LYS A C 1
ATOM 1388 O O . LYS A 1 181 ? 2.511 6.093 21.484 1.00 94.88 181 LYS A O 1
ATOM 1393 N N . HIS A 1 182 ? 3.531 6.435 19.516 1.00 95.06 182 HIS A N 1
ATOM 1394 C CA . HIS A 1 182 ? 2.306 6.326 18.726 1.00 95.06 182 HIS A CA 1
ATOM 1395 C C . HIS A 1 182 ? 1.650 4.939 18.840 1.00 95.06 182 HIS A C 1
ATOM 1397 O O . HIS A 1 182 ? 0.437 4.837 18.989 1.00 95.06 182 HIS A O 1
ATOM 1403 N N . LEU A 1 183 ? 2.447 3.865 18.836 1.00 96.75 183 LEU A N 1
ATOM 1404 C CA . LEU A 1 183 ? 1.950 2.500 19.040 1.00 96.75 183 LEU A CA 1
ATOM 1405 C C . LEU A 1 183 ? 1.318 2.302 20.425 1.00 96.75 183 LEU A C 1
ATOM 1407 O O . LEU A 1 183 ? 0.325 1.581 20.539 1.00 96.75 183 LEU A O 1
ATOM 1411 N N . VAL A 1 184 ? 1.879 2.927 21.464 1.00 97.19 184 VAL A N 1
ATOM 1412 C CA . VAL A 1 184 ? 1.302 2.923 22.817 1.00 97.19 184 VAL A CA 1
ATOM 1413 C C . VAL A 1 184 ? -0.027 3.678 22.826 1.00 97.19 184 VAL A C 1
ATOM 1415 O O . VAL A 1 184 ? -1.036 3.105 23.223 1.00 97.19 184 VAL A O 1
ATOM 1418 N N . GLU A 1 185 ? -0.059 4.904 22.297 1.00 95.56 185 GLU A N 1
ATOM 1419 C CA . GLU A 1 185 ? -1.269 5.739 22.240 1.00 95.56 185 GLU A CA 1
ATOM 1420 C C . GLU A 1 185 ? -2.427 5.045 21.504 1.00 95.56 185 GLU A C 1
ATOM 1422 O O . GLU A 1 185 ? -3.575 5.102 21.946 1.00 95.56 185 GLU A O 1
ATOM 1427 N N . LEU A 1 186 ? -2.148 4.363 20.387 1.00 95.00 186 LEU A N 1
ATOM 1428 C CA . LEU A 1 186 ? -3.176 3.637 19.636 1.00 95.00 186 LEU A CA 1
ATOM 1429 C C . LEU A 1 186 ? -3.774 2.469 20.430 1.00 95.00 186 LEU A C 1
ATOM 1431 O O . LEU A 1 186 ? -4.973 2.211 20.308 1.00 95.00 186 LEU A O 1
ATOM 1435 N N . ASN A 1 187 ? -2.960 1.771 21.220 1.00 95.00 187 ASN A N 1
ATOM 1436 C CA . ASN A 1 187 ? -3.394 0.607 21.990 1.00 95.00 187 ASN A CA 1
ATOM 1437 C C . ASN A 1 187 ? -4.098 1.014 23.294 1.00 95.00 187 ASN A C 1
ATOM 1439 O O . ASN A 1 187 ? -5.077 0.387 23.676 1.00 95.00 187 ASN A O 1
ATOM 1443 N N . GLU A 1 188 ? -3.693 2.123 23.920 1.00 94.75 188 GLU A N 1
ATOM 1444 C CA . GLU A 1 188 ? -4.415 2.707 25.060 1.00 94.75 188 GLU A CA 1
ATOM 1445 C C . GLU A 1 188 ? -5.847 3.134 24.691 1.00 94.75 188 GLU A C 1
ATOM 1447 O O . GLU A 1 188 ? -6.750 3.055 25.521 1.00 94.75 188 GLU A O 1
ATOM 1452 N N . GLN A 1 189 ? -6.072 3.569 23.446 1.00 93.50 189 GLN A N 1
ATOM 1453 C CA . GLN A 1 189 ? -7.406 3.939 22.960 1.00 93.50 189 GLN A CA 1
ATOM 1454 C C . GLN A 1 189 ? -8.300 2.722 22.697 1.00 93.50 189 GLN A C 1
ATOM 1456 O O . GLN A 1 189 ? -9.446 2.688 23.141 1.00 93.50 189 GLN A O 1
ATOM 1461 N N . ILE A 1 190 ? -7.799 1.759 21.918 1.00 94.62 190 ILE A N 1
ATOM 1462 C CA . ILE A 1 190 ? -8.501 0.515 21.590 1.00 94.62 190 ILE A CA 1
ATOM 1463 C C . ILE A 1 190 ? -7.469 -0.612 21.689 1.00 94.62 190 ILE A C 1
ATOM 1465 O O . ILE A 1 190 ? -6.689 -0.792 20.742 1.00 94.62 190 ILE A O 1
ATOM 1469 N N . PRO A 1 191 ? -7.457 -1.364 22.807 1.00 95.62 191 PRO A N 1
ATOM 1470 C CA . PRO A 1 191 ? -6.506 -2.444 23.017 1.00 95.62 191 PRO A CA 1
ATOM 1471 C C . PRO A 1 191 ? -6.510 -3.431 21.861 1.00 95.62 191 PRO A C 1
ATOM 1473 O O . PRO A 1 191 ? -7.548 -3.716 21.262 1.00 95.62 191 PRO A O 1
ATOM 1476 N N . GLY A 1 192 ? -5.334 -3.935 21.520 1.00 95.94 192 GLY A N 1
ATOM 1477 C CA . GLY A 1 192 ? -5.170 -4.738 20.321 1.00 95.94 192 GLY A CA 1
ATOM 1478 C C . GLY A 1 192 ? -3.827 -5.430 20.232 1.00 95.94 192 GLY A C 1
ATOM 1479 O O . GLY A 1 192 ? -2.996 -5.348 21.142 1.00 95.94 192 GLY A O 1
ATOM 1480 N N . LYS A 1 193 ? -3.624 -6.114 19.109 1.00 98.00 193 LYS A N 1
ATOM 1481 C CA . LYS A 1 193 ? -2.377 -6.815 18.804 1.00 98.00 193 LYS A CA 1
ATOM 1482 C C . LYS A 1 193 ? -1.579 -6.065 17.752 1.00 98.00 193 LYS A C 1
ATOM 1484 O O . LYS A 1 193 ? -2.144 -5.530 16.800 1.00 98.00 193 LYS A O 1
ATOM 1489 N N . TYR A 1 194 ? -0.265 -6.067 17.912 1.00 98.06 194 TYR A N 1
ATOM 1490 C CA . TYR A 1 194 ? 0.670 -5.506 16.945 1.00 98.06 194 TYR A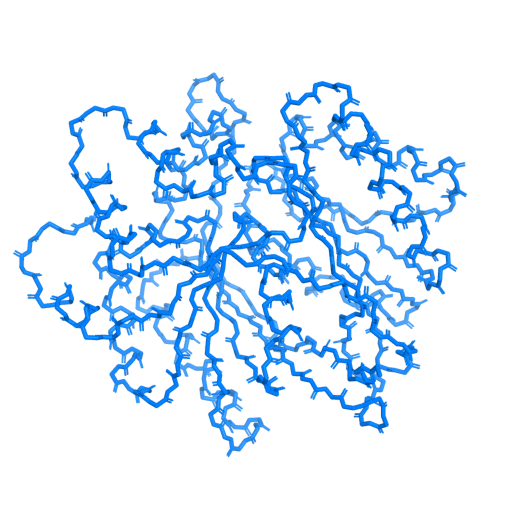 CA 1
ATOM 1491 C C . TYR A 1 194 ? 1.118 -6.593 15.973 1.00 98.06 194 TYR A C 1
ATOM 1493 O O . TYR A 1 194 ? 1.487 -7.674 16.413 1.00 98.06 194 TYR A O 1
ATOM 1501 N N . VAL A 1 195 ? 1.137 -6.324 14.672 1.00 97.69 195 VAL A N 1
ATOM 1502 C CA . VAL A 1 195 ? 1.773 -7.211 13.685 1.00 97.69 195 VAL A CA 1
ATOM 1503 C C . VAL A 1 195 ? 3.205 -6.746 13.468 1.00 97.69 195 VAL A C 1
ATOM 1505 O O . VAL A 1 195 ? 3.423 -5.562 13.215 1.00 97.69 195 VAL A O 1
ATOM 1508 N N . SER A 1 196 ? 4.177 -7.651 13.585 1.00 94.69 196 SER A N 1
ATOM 1509 C CA . SER A 1 196 ? 5.599 -7.327 13.440 1.00 94.69 196 SER A CA 1
ATOM 1510 C C . SER A 1 196 ? 5.963 -6.880 12.020 1.00 94.69 196 SER A C 1
ATOM 1512 O O . SER A 1 196 ? 5.764 -7.600 11.045 1.00 94.69 196 SER A O 1
ATOM 1514 N N . PHE A 1 197 ? 6.638 -5.736 11.898 1.00 92.00 197 PHE A N 1
ATOM 1515 C CA . PHE A 1 197 ? 7.200 -5.285 10.623 1.00 92.00 197 PHE A CA 1
ATOM 1516 C C . PHE A 1 197 ? 8.476 -6.038 10.201 1.00 92.00 197 PHE A C 1
ATOM 1518 O O . PHE A 1 197 ? 9.038 -5.690 9.169 1.00 92.00 197 PHE A O 1
ATOM 1525 N N . ASP A 1 198 ? 8.946 -7.043 10.950 1.00 92.06 198 ASP A N 1
ATOM 1526 C CA . ASP A 1 198 ? 10.169 -7.788 10.614 1.00 92.06 198 ASP A CA 1
ATOM 1527 C C . ASP A 1 198 ? 10.112 -8.384 9.196 1.00 92.06 198 ASP A C 1
ATOM 1529 O O . ASP A 1 198 ? 9.108 -8.994 8.827 1.00 92.06 198 ASP A O 1
ATOM 1533 N N . VAL A 1 199 ? 11.181 -8.197 8.418 1.00 89.06 199 VAL A N 1
ATOM 1534 C CA . VAL A 1 199 ? 11.319 -8.696 7.040 1.00 89.06 199 VAL A CA 1
ATOM 1535 C C . VAL A 1 199 ? 12.349 -9.820 6.918 1.00 89.06 199 VAL A C 1
ATOM 1537 O O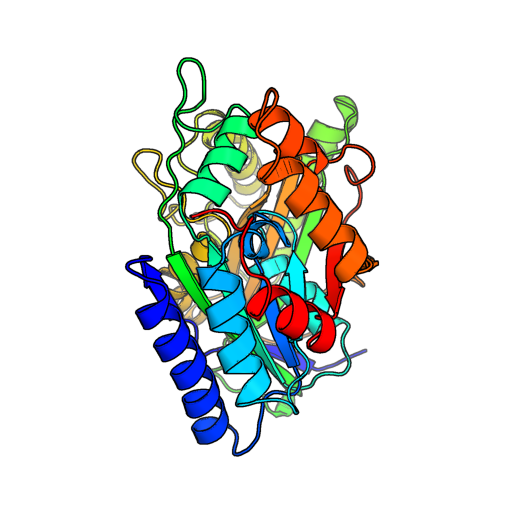 . VAL A 1 199 ? 12.963 -10.028 5.879 1.00 89.06 199 VAL A O 1
ATOM 1540 N N . SER A 1 200 ? 12.609 -10.524 8.022 1.00 86.00 200 SER A N 1
ATOM 1541 C CA . SER A 1 200 ? 13.612 -11.588 8.105 1.00 86.00 200 SER A CA 1
ATOM 1542 C C . SER A 1 200 ? 15.061 -11.128 7.837 1.00 86.00 200 SER A C 1
ATOM 1544 O O . SER A 1 200 ? 15.935 -11.965 7.608 1.00 86.00 200 SER A O 1
ATOM 1546 N N . ALA A 1 201 ? 15.361 -9.829 7.961 1.00 86.62 201 ALA A N 1
ATOM 1547 C CA . ALA A 1 201 ? 16.721 -9.290 7.895 1.00 86.62 201 ALA A CA 1
ATOM 1548 C C . ALA A 1 201 ? 17.297 -8.994 9.300 1.00 86.62 201 ALA A C 1
ATOM 1550 O O . ALA A 1 201 ? 16.550 -8.677 10.232 1.00 86.62 201 ALA A O 1
ATOM 1551 N N . PRO A 1 202 ? 18.630 -9.043 9.506 1.00 87.12 202 PRO A N 1
ATOM 1552 C CA . PRO A 1 202 ? 19.229 -8.747 10.813 1.00 87.12 202 PRO A CA 1
ATOM 1553 C C . PRO A 1 202 ? 18.888 -7.346 11.344 1.00 87.12 202 PRO A C 1
ATOM 1555 O O . PRO A 1 202 ? 18.580 -7.177 12.526 1.00 87.12 202 PRO A O 1
ATOM 1558 N N . TRP A 1 203 ? 18.900 -6.336 10.471 1.00 86.00 203 TRP A N 1
ATOM 1559 C CA . TRP A 1 203 ? 18.595 -4.956 10.847 1.00 86.00 203 TRP A CA 1
ATOM 1560 C C . TRP A 1 203 ? 17.111 -4.759 11.185 1.00 86.00 203 TRP A C 1
ATOM 1562 O O . TRP A 1 203 ? 16.802 -4.064 12.155 1.00 86.00 203 TRP A O 1
ATOM 1572 N N . SER A 1 204 ? 16.185 -5.404 10.462 1.00 89.25 204 SER A N 1
ATOM 1573 C CA . SER A 1 204 ? 14.749 -5.313 10.759 1.00 89.25 204 SER A CA 1
ATOM 1574 C C . SER A 1 204 ? 14.426 -5.949 12.106 1.00 89.25 204 SER A C 1
ATOM 1576 O O . SER A 1 204 ? 13.689 -5.357 12.896 1.00 89.25 204 SER A O 1
ATOM 1578 N N . LYS A 1 205 ? 15.056 -7.090 12.420 1.00 90.12 205 LYS A N 1
ATOM 1579 C CA . LYS A 1 205 ? 14.965 -7.754 13.730 1.00 90.12 205 LYS A CA 1
ATOM 1580 C C . LYS A 1 205 ? 15.446 -6.857 14.865 1.00 90.12 205 LYS A C 1
ATOM 1582 O O . LYS A 1 205 ? 14.755 -6.734 15.874 1.00 90.12 205 LYS A O 1
ATOM 1587 N N . ALA A 1 206 ? 16.590 -6.192 14.698 1.00 90.19 206 ALA A N 1
ATOM 1588 C CA . ALA A 1 206 ? 17.140 -5.297 15.718 1.00 90.19 206 ALA A CA 1
ATOM 1589 C C . ALA A 1 206 ? 16.217 -4.096 16.008 1.00 90.19 206 ALA A C 1
ATOM 1591 O O . ALA A 1 206 ? 15.968 -3.759 17.172 1.00 90.19 206 ALA A O 1
ATOM 1592 N N . ILE A 1 207 ? 15.665 -3.473 14.960 1.00 89.88 207 ILE A N 1
ATOM 1593 C CA . ILE A 1 207 ? 14.728 -2.349 15.105 1.00 89.88 207 ILE A CA 1
ATOM 1594 C C . ILE A 1 207 ? 13.408 -2.829 15.726 1.00 89.88 207 ILE A C 1
ATOM 1596 O O . ILE A 1 207 ? 12.903 -2.189 16.650 1.00 89.88 207 ILE A O 1
ATOM 1600 N N . SER A 1 208 ? 12.878 -3.971 15.272 1.00 92.25 208 SER A N 1
ATOM 1601 C CA . SER A 1 208 ? 11.650 -4.578 15.807 1.00 92.25 208 SER A CA 1
ATOM 1602 C C . SER A 1 208 ? 11.788 -4.877 17.293 1.00 92.25 208 SER A C 1
ATOM 1604 O O . SER A 1 208 ? 10.978 -4.406 18.089 1.00 92.25 208 SER A O 1
ATOM 1606 N N . HIS A 1 209 ? 12.881 -5.524 17.697 1.00 93.06 209 HIS A N 1
ATOM 1607 C CA . HIS A 1 209 ? 13.167 -5.794 19.101 1.00 93.06 209 HIS A CA 1
ATOM 1608 C C . HIS A 1 209 ? 13.229 -4.513 19.946 1.00 93.06 209 HIS A C 1
ATOM 1610 O O . HIS A 1 209 ? 12.626 -4.444 21.016 1.00 93.06 209 HIS A O 1
ATOM 1616 N N . THR A 1 210 ? 13.900 -3.470 19.450 1.00 93.31 210 THR A N 1
ATOM 1617 C CA . THR A 1 210 ? 14.010 -2.187 20.162 1.00 93.31 210 THR A CA 1
ATOM 1618 C C . THR A 1 210 ? 12.639 -1.551 20.394 1.00 93.31 210 THR A C 1
ATOM 1620 O O . THR A 1 210 ? 12.328 -1.146 21.516 1.00 93.31 210 THR A O 1
ATOM 1623 N N . ILE A 1 211 ? 11.793 -1.497 19.362 1.00 93.94 211 ILE A N 1
ATOM 1624 C CA . ILE A 1 211 ? 10.443 -0.929 19.469 1.00 93.94 211 ILE A CA 1
ATOM 1625 C C . ILE A 1 211 ? 9.574 -1.774 20.398 1.00 93.94 211 ILE A C 1
ATOM 1627 O O . ILE A 1 211 ? 8.919 -1.217 21.276 1.00 93.94 211 ILE A O 1
ATOM 1631 N N . GLN A 1 212 ? 9.610 -3.101 20.261 1.00 95.19 212 GLN A N 1
ATOM 1632 C CA . GLN A 1 212 ? 8.884 -4.020 21.137 1.00 95.19 212 GLN A CA 1
ATOM 1633 C C . GLN A 1 212 ? 9.239 -3.773 22.602 1.00 95.19 212 GLN A C 1
ATOM 1635 O O . GLN A 1 212 ? 8.352 -3.528 23.412 1.00 95.19 212 GLN A O 1
ATOM 1640 N N . MET A 1 213 ? 10.531 -3.714 22.937 1.00 95.19 213 MET A N 1
ATOM 1641 C CA . MET A 1 213 ? 10.976 -3.412 24.299 1.00 95.19 213 MET A CA 1
ATOM 1642 C C . MET A 1 213 ? 10.460 -2.059 24.804 1.00 95.19 213 MET A C 1
ATOM 1644 O O . MET A 1 213 ? 10.100 -1.928 25.975 1.00 95.19 213 MET A O 1
ATOM 1648 N N . MET A 1 214 ? 10.454 -1.030 23.956 1.00 95.69 214 MET A N 1
ATOM 1649 C CA . MET A 1 214 ? 9.987 0.306 24.336 1.00 95.69 214 MET A CA 1
ATOM 1650 C C . MET A 1 214 ? 8.476 0.351 24.562 1.00 95.69 214 MET A C 1
ATOM 1652 O O . MET A 1 214 ? 8.035 0.988 25.520 1.00 95.69 214 MET A O 1
ATOM 1656 N N . VAL A 1 215 ? 7.703 -0.353 23.733 1.00 96.62 215 VAL A N 1
ATOM 1657 C CA . VAL A 1 215 ? 6.256 -0.516 23.908 1.00 96.62 215 VAL A CA 1
ATOM 1658 C C . VAL A 1 215 ? 5.968 -1.330 25.169 1.00 96.62 215 VAL A C 1
ATOM 1660 O O . VAL A 1 215 ? 5.221 -0.857 26.021 1.00 96.62 215 VAL A O 1
ATOM 1663 N N . SER A 1 216 ? 6.625 -2.475 25.377 1.00 96.00 216 SER A N 1
ATOM 1664 C CA . SER A 1 216 ? 6.398 -3.339 26.546 1.00 96.00 216 SER A CA 1
ATOM 1665 C C . SER A 1 216 ? 6.776 -2.685 27.878 1.00 96.00 216 SER A C 1
ATOM 1667 O O . SER A 1 216 ? 6.184 -2.988 28.907 1.00 96.00 216 SER A O 1
ATOM 1669 N N . LYS A 1 217 ? 7.704 -1.718 27.886 1.00 96.19 217 LYS A N 1
ATOM 1670 C CA . LYS A 1 217 ? 7.977 -0.895 29.081 1.00 96.19 217 LYS A CA 1
ATOM 1671 C C . LYS A 1 217 ? 6.781 -0.042 29.518 1.00 96.19 217 LYS A C 1
ATOM 1673 O O . LYS A 1 217 ? 6.720 0.344 30.683 1.00 96.19 217 LYS A O 1
ATOM 1678 N N . LYS A 1 218 ? 5.892 0.323 28.593 1.00 96.75 218 LYS A N 1
ATOM 1679 C CA . LYS A 1 218 ? 4.689 1.129 28.858 1.00 96.75 218 LYS A CA 1
ATOM 1680 C C . LYS A 1 218 ? 3.429 0.274 28.935 1.00 96.75 218 LYS A C 1
ATOM 1682 O O . LYS A 1 218 ? 2.566 0.560 29.753 1.00 96.75 218 LYS A O 1
ATOM 1687 N N . LEU A 1 219 ? 3.371 -0.786 28.135 1.00 96.38 219 LEU A N 1
ATOM 1688 C CA . LEU A 1 219 ? 2.278 -1.748 28.050 1.00 96.38 219 LEU A CA 1
ATOM 1689 C C . LEU A 1 219 ? 2.844 -3.168 28.239 1.00 96.38 219 LEU A C 1
ATOM 1691 O O . LEU A 1 219 ? 3.106 -3.849 27.242 1.00 96.38 219 LEU A O 1
ATOM 1695 N N . PRO A 1 220 ? 3.077 -3.623 29.487 1.00 93.88 220 PRO A N 1
ATOM 1696 C CA . PRO A 1 220 ? 3.709 -4.919 29.766 1.00 93.88 220 PRO A CA 1
ATOM 1697 C C . PRO A 1 220 ? 3.000 -6.115 29.123 1.00 93.88 220 PRO A C 1
ATOM 1699 O O . PRO A 1 220 ? 3.665 -7.052 28.694 1.00 93.88 220 PRO A O 1
ATOM 1702 N N . ASP A 1 221 ? 1.677 -6.033 28.975 1.00 93.31 221 ASP A N 1
ATOM 1703 C CA . ASP A 1 221 ? 0.836 -7.085 28.391 1.00 93.31 221 ASP A CA 1
ATOM 1704 C C . ASP A 1 221 ? 0.638 -6.934 26.868 1.00 93.31 221 ASP A C 1
ATOM 1706 O O . ASP A 1 221 ? -0.244 -7.561 26.277 1.00 93.31 221 ASP A O 1
ATOM 1710 N N . SER A 1 222 ? 1.439 -6.084 26.210 1.00 95.50 222 SER A N 1
ATOM 1711 C CA . SER A 1 222 ? 1.389 -5.898 24.755 1.00 95.50 222 SER A CA 1
ATOM 1712 C C . SER A 1 222 ? 1.662 -7.205 24.008 1.00 95.50 222 SER A C 1
ATOM 1714 O O . SER A 1 222 ? 2.676 -7.869 24.216 1.00 95.50 222 SER A O 1
ATOM 1716 N N . GLN A 1 223 ? 0.764 -7.556 23.086 1.00 96.31 223 GLN A N 1
ATOM 1717 C CA . GLN A 1 223 ? 0.877 -8.771 22.281 1.00 96.31 223 GLN A CA 1
ATOM 1718 C C . GLN A 1 223 ? 1.355 -8.451 20.868 1.00 96.31 223 GLN A C 1
ATOM 1720 O O . GLN A 1 223 ? 0.766 -7.619 20.175 1.00 96.31 223 GLN A O 1
ATOM 1725 N N . TRP A 1 224 ? 2.396 -9.161 20.438 1.00 97.44 224 TRP A N 1
ATOM 1726 C CA . TRP A 1 224 ? 2.987 -9.041 19.111 1.00 97.44 224 TRP A CA 1
ATOM 1727 C C . TRP A 1 224 ? 2.787 -10.336 18.332 1.00 97.44 224 TRP A C 1
ATOM 1729 O O . TRP A 1 224 ? 3.182 -11.413 18.773 1.00 97.44 224 TRP A O 1
ATOM 1739 N N . LEU A 1 225 ? 2.151 -10.216 17.176 1.00 97.56 225 LEU A N 1
ATOM 1740 C CA . LEU A 1 225 ? 1.990 -11.263 16.186 1.00 97.56 225 LEU A CA 1
ATOM 1741 C C . LEU A 1 225 ? 3.244 -11.311 15.316 1.00 97.56 225 LEU A C 1
ATOM 1743 O O . LEU A 1 225 ? 3.823 -10.275 14.966 1.00 97.56 225 LEU A O 1
ATOM 1747 N N . SER A 1 226 ? 3.668 -12.526 14.991 1.00 95.75 226 SER A N 1
ATOM 1748 C CA . SER A 1 226 ? 4.834 -12.771 14.149 1.00 95.75 226 SER A CA 1
ATOM 1749 C C . SER A 1 226 ? 4.639 -12.215 12.738 1.00 95.75 226 SER A C 1
ATOM 1751 O O . SER A 1 226 ? 3.517 -12.085 12.259 1.00 95.75 226 SER A O 1
ATOM 1753 N N . SER A 1 227 ? 5.752 -11.901 12.078 1.00 94.94 227 SER A N 1
ATOM 1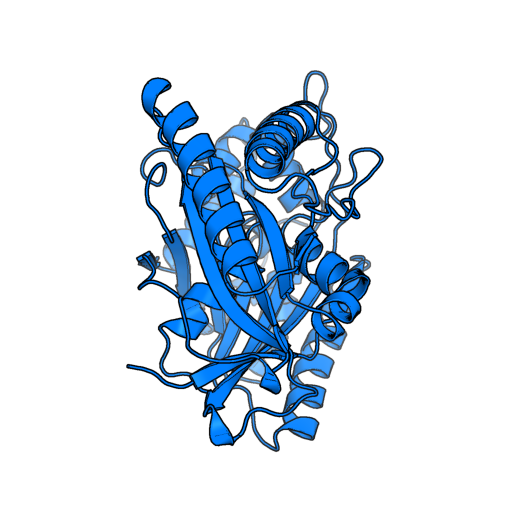754 C CA . SER A 1 227 ? 5.746 -11.651 10.636 1.00 94.94 227 SER A CA 1
ATOM 1755 C C . SER A 1 227 ? 5.484 -12.961 9.894 1.00 94.94 227 SER A C 1
ATOM 1757 O O . SER A 1 227 ? 5.918 -14.023 10.350 1.00 94.94 227 SER A O 1
ATOM 1759 N N . LEU A 1 228 ? 4.810 -12.882 8.746 1.00 94.38 228 LEU A N 1
ATOM 1760 C CA . LEU A 1 228 ? 4.690 -14.013 7.815 1.00 94.38 228 LEU A CA 1
ATOM 1761 C C . LEU A 1 228 ? 5.936 -14.203 6.936 1.00 94.38 228 LEU A C 1
ATOM 1763 O O . LEU A 1 228 ? 6.010 -15.179 6.197 1.00 94.38 228 LEU A O 1
ATOM 1767 N N . GLU A 1 229 ? 6.902 -13.289 7.006 1.00 93.50 229 GLU A N 1
ATOM 1768 C CA . GLU A 1 229 ? 8.173 -13.384 6.287 1.00 93.50 229 GLU A CA 1
ATOM 1769 C C . GLU A 1 229 ? 9.207 -14.157 7.107 1.00 93.50 229 GLU A C 1
ATOM 1771 O O . GLU A 1 229 ? 9.507 -13.814 8.255 1.00 93.50 229 GLU A O 1
ATOM 1776 N N . TYR A 1 230 ? 9.759 -15.206 6.504 1.00 90.81 230 TYR A N 1
ATOM 1777 C CA . TYR A 1 230 ? 10.746 -16.104 7.096 1.00 90.81 230 TYR A CA 1
ATOM 1778 C C . TYR A 1 230 ? 11.769 -16.530 6.038 1.00 90.81 230 TYR A C 1
ATOM 1780 O O . TYR A 1 230 ? 11.557 -16.325 4.846 1.00 90.81 230 TYR A O 1
ATOM 1788 N N . ASP A 1 231 ? 12.903 -17.084 6.470 1.00 89.88 231 ASP A N 1
ATOM 1789 C CA . ASP A 1 231 ? 13.969 -17.589 5.589 1.00 89.88 231 ASP A CA 1
ATOM 1790 C C . ASP A 1 231 ? 14.409 -16.596 4.498 1.00 89.88 231 ASP A C 1
ATOM 1792 O O . ASP A 1 231 ? 14.681 -16.968 3.359 1.00 89.88 231 ASP A O 1
ATOM 1796 N N . HIS A 1 232 ? 14.482 -15.311 4.865 1.00 90.25 232 HIS A N 1
ATOM 1797 C CA . HIS A 1 232 ? 14.852 -14.199 3.978 1.00 90.25 232 HIS A CA 1
ATOM 1798 C C . HIS A 1 232 ? 13.904 -13.974 2.787 1.00 90.25 232 HIS A C 1
ATOM 1800 O O . HIS A 1 232 ? 14.231 -13.209 1.878 1.00 90.25 232 HIS A O 1
ATOM 1806 N N . ARG A 1 233 ? 12.725 -14.598 2.789 1.00 92.81 233 ARG A N 1
ATOM 1807 C CA . ARG A 1 233 ? 11.674 -14.358 1.803 1.00 92.81 233 ARG A CA 1
ATOM 1808 C C . ARG A 1 233 ? 10.925 -13.072 2.126 1.00 92.81 233 ARG A C 1
ATOM 1810 O O . ARG A 1 233 ? 10.456 -12.901 3.250 1.00 92.81 233 ARG A O 1
ATOM 1817 N N . HIS A 1 234 ? 10.816 -12.181 1.146 1.00 93.25 234 HIS A N 1
ATOM 1818 C CA . HIS A 1 234 ? 10.187 -10.874 1.310 1.00 93.25 234 HIS A CA 1
ATOM 1819 C C . HIS A 1 234 ? 9.043 -10.692 0.307 1.00 93.25 234 HIS A C 1
ATOM 1821 O O . HIS A 1 234 ? 9.243 -10.846 -0.893 1.00 93.25 234 HIS A O 1
ATOM 1827 N N . PHE A 1 235 ? 7.854 -10.333 0.791 1.00 93.56 235 PHE A N 1
ATOM 1828 C CA . PHE A 1 235 ? 6.646 -10.083 0.000 1.00 93.56 235 PHE A CA 1
ATOM 1829 C C . PHE A 1 235 ? 6.457 -8.592 -0.335 1.00 93.56 235 PHE A C 1
ATOM 1831 O O . PHE A 1 235 ? 5.444 -8.218 -0.923 1.00 93.56 235 PHE A O 1
ATOM 1838 N N . MET A 1 236 ? 7.387 -7.708 0.046 1.00 93.81 236 MET A N 1
ATOM 1839 C CA . MET A 1 236 ? 7.293 -6.257 -0.193 1.00 93.81 236 MET A CA 1
ATOM 1840 C C . MET A 1 236 ? 5.940 -5.685 0.292 1.00 93.81 236 MET A C 1
ATOM 1842 O O . MET A 1 236 ? 5.570 -5.885 1.450 1.00 93.81 236 MET A O 1
ATOM 1846 N N . SER A 1 237 ? 5.176 -4.988 -0.563 1.00 94.69 237 SER A N 1
ATOM 1847 C CA . SER A 1 237 ? 3.856 -4.436 -0.212 1.00 94.69 237 SER A CA 1
ATOM 1848 C C . SER A 1 237 ? 2.755 -5.495 -0.080 1.00 94.69 237 SER A C 1
ATOM 1850 O O . SER A 1 237 ? 1.694 -5.210 0.477 1.00 94.69 237 SER A O 1
ATOM 1852 N N . MET A 1 238 ? 2.967 -6.719 -0.581 1.00 96.38 238 MET A N 1
ATOM 1853 C CA . MET A 1 238 ? 2.003 -7.819 -0.431 1.00 96.38 238 MET A CA 1
ATOM 1854 C C . MET A 1 238 ? 1.962 -8.367 0.995 1.00 96.38 238 MET A C 1
ATOM 1856 O O . MET A 1 238 ? 0.933 -8.908 1.415 1.00 96.38 238 MET A O 1
ATOM 1860 N N . LYS A 1 239 ? 3.034 -8.158 1.771 1.00 96.06 239 LYS A N 1
ATOM 1861 C CA . LYS A 1 239 ? 3.135 -8.577 3.171 1.00 96.06 239 LYS A CA 1
ATOM 1862 C C . LYS A 1 239 ? 1.898 -8.173 3.976 1.00 96.06 239 LYS A C 1
ATOM 1864 O O . LYS A 1 239 ? 1.287 -9.013 4.632 1.00 96.06 239 LYS A O 1
ATOM 1869 N N . GLN A 1 240 ? 1.482 -6.907 3.885 1.00 95.81 240 GLN A N 1
ATOM 1870 C CA . GLN A 1 240 ? 0.370 -6.404 4.693 1.00 95.81 240 GLN A CA 1
ATOM 1871 C C . GLN A 1 240 ? -0.971 -7.049 4.325 1.00 95.81 240 GLN A C 1
ATOM 1873 O O . GLN A 1 240 ? -1.820 -7.245 5.192 1.00 95.81 240 GLN A O 1
ATOM 1878 N N . LEU A 1 241 ? -1.175 -7.422 3.062 1.00 97.44 241 LEU A N 1
ATOM 1879 C CA . LEU A 1 241 ? -2.401 -8.100 2.639 1.00 97.44 241 LEU A CA 1
ATOM 1880 C C . LEU A 1 241 ? -2.442 -9.529 3.193 1.00 97.44 241 LEU A C 1
ATOM 1882 O O . LEU A 1 241 ? -3.482 -9.967 3.692 1.00 97.44 241 LEU A O 1
ATOM 1886 N N . PHE A 1 242 ? -1.317 -10.249 3.144 1.00 97.00 242 PHE A N 1
ATOM 1887 C CA . PHE A 1 242 ? -1.219 -11.595 3.712 1.00 97.00 242 PHE A CA 1
ATOM 1888 C C . PHE A 1 242 ? -1.397 -11.587 5.230 1.00 97.00 242 PHE A C 1
ATOM 1890 O O . PHE A 1 242 ? -2.177 -12.378 5.761 1.00 97.00 242 PHE A O 1
ATOM 1897 N N . GLU A 1 243 ? -0.759 -10.646 5.920 1.00 97.69 243 GLU A N 1
ATOM 1898 C CA . GLU A 1 243 ? -0.883 -10.500 7.369 1.00 97.69 243 GLU A CA 1
ATOM 1899 C C . GLU A 1 243 ? -2.293 -10.098 7.792 1.00 97.69 243 GLU A C 1
ATOM 1901 O O . GLU A 1 243 ? -2.820 -10.641 8.761 1.00 97.69 243 GLU A O 1
ATOM 1906 N N . PHE A 1 244 ? -2.958 -9.213 7.044 1.00 98.25 244 PHE A N 1
ATOM 1907 C CA . PHE A 1 244 ? -4.354 -8.893 7.320 1.00 98.25 244 PHE A CA 1
ATOM 1908 C C . PHE A 1 244 ? -5.233 -10.140 7.187 1.00 98.25 244 PHE A C 1
ATOM 1910 O O . PHE A 1 244 ? -6.026 -10.437 8.078 1.00 98.25 244 PHE A O 1
ATOM 1917 N N . ARG A 1 245 ? -5.069 -10.923 6.113 1.00 97.31 245 ARG A N 1
ATOM 1918 C CA . ARG A 1 245 ? -5.834 -12.166 5.923 1.00 97.31 245 ARG A CA 1
ATOM 1919 C C . ARG A 1 245 ? -5.600 -13.172 7.049 1.00 97.31 245 ARG A C 1
ATOM 1921 O O . ARG A 1 245 ? -6.563 -13.817 7.456 1.00 97.31 245 ARG A O 1
ATOM 1928 N N . ALA A 1 246 ? -4.367 -13.285 7.538 1.00 97.75 246 ALA A N 1
ATOM 1929 C CA . ALA A 1 246 ? -4.002 -14.204 8.612 1.00 97.75 246 ALA A CA 1
ATOM 1930 C C . ALA A 1 246 ? -4.495 -13.749 9.995 1.00 97.75 246 ALA A C 1
ATOM 1932 O O . ALA A 1 246 ? -4.819 -14.590 10.826 1.00 97.75 246 ALA A O 1
ATOM 1933 N N . TYR A 1 247 ? -4.555 -12.437 10.248 1.00 98.44 247 TYR A N 1
ATOM 1934 C CA . TYR A 1 247 ? -4.715 -11.900 11.605 1.00 98.44 247 TYR A CA 1
ATOM 1935 C C . TYR A 1 247 ? -5.984 -11.072 11.842 1.00 98.44 247 TYR A C 1
ATOM 1937 O O . TYR A 1 247 ? -6.232 -10.665 12.979 1.00 98.44 247 TYR A O 1
ATOM 1945 N N . LYS A 1 248 ? -6.821 -10.831 10.822 1.00 97.56 248 LYS A N 1
ATOM 1946 C CA . LYS A 1 248 ? -8.036 -9.992 10.932 1.00 97.56 248 LYS A CA 1
ATOM 1947 C C . LYS A 1 248 ? -9.031 -10.430 12.010 1.00 97.56 248 LYS A C 1
ATOM 1949 O O . LYS A 1 248 ? -9.784 -9.599 12.506 1.00 97.56 248 LYS A O 1
ATOM 1954 N N . GLU A 1 249 ? -9.047 -11.705 12.394 1.00 97.25 249 GLU A N 1
ATOM 1955 C CA . GLU A 1 249 ? -9.909 -12.216 13.472 1.00 97.25 249 GLU A CA 1
ATOM 1956 C C . GLU A 1 249 ? -9.595 -11.587 14.839 1.00 97.25 249 GLU A C 1
ATOM 1958 O O . GLU A 1 249 ? -10.459 -11.518 15.709 1.00 97.25 249 GLU A O 1
ATOM 1963 N N . HIS A 1 250 ? -8.393 -11.036 15.030 1.00 96.88 250 HIS A N 1
ATOM 1964 C CA . HIS A 1 250 ? -8.055 -10.319 16.259 1.00 96.88 250 HIS A CA 1
ATOM 1965 C C . HIS A 1 250 ? -8.815 -8.997 16.429 1.00 96.88 250 HIS A C 1
ATOM 1967 O O . HIS A 1 250 ? -8.934 -8.518 17.560 1.00 96.88 250 HIS A O 1
ATOM 1973 N N . CYS A 1 251 ? -9.401 -8.458 15.353 1.00 97.06 251 CYS A N 1
ATOM 1974 C CA . CYS A 1 251 ? -10.294 -7.303 15.432 1.00 97.06 251 CYS A CA 1
ATOM 1975 C C . CYS A 1 251 ? -11.586 -7.614 16.216 1.00 97.06 251 CYS A C 1
ATOM 1977 O O . CYS A 1 251 ? -12.179 -6.709 16.790 1.00 97.06 251 CYS A O 1
ATOM 1979 N N . GLU A 1 252 ? -12.016 -8.879 16.316 1.00 95.00 252 GLU A N 1
ATOM 1980 C CA . GLU A 1 252 ? -13.231 -9.240 17.073 1.00 95.00 252 GLU A CA 1
ATOM 1981 C C . GLU A 1 252 ? -13.106 -8.916 18.573 1.00 95.00 252 GLU A C 1
ATOM 1983 O O . GLU A 1 252 ? -14.088 -8.599 19.242 1.00 95.00 252 GLU A O 1
ATOM 1988 N N . SER A 1 253 ? -11.880 -8.957 19.103 1.00 91.69 253 SER A N 1
ATOM 1989 C CA . SER A 1 253 ? -11.575 -8.697 20.517 1.00 91.69 253 SER A CA 1
ATOM 1990 C C . SER A 1 253 ? -10.957 -7.322 20.793 1.00 91.69 253 SER A C 1
ATOM 1992 O O . SER A 1 253 ? -10.691 -7.001 21.950 1.00 91.69 253 SER A O 1
ATOM 1994 N N . GLY A 1 254 ? -10.687 -6.519 19.762 1.00 95.56 254 GLY A N 1
ATOM 1995 C CA . GLY A 1 254 ? -9.907 -5.291 19.906 1.00 95.56 254 GLY A CA 1
ATOM 1996 C C . GLY A 1 254 ? -9.479 -4.705 18.566 1.00 95.56 254 GLY A C 1
ATOM 1997 O O . GLY A 1 254 ? -10.230 -4.760 17.600 1.00 95.56 254 GLY A O 1
ATOM 1998 N N . SER A 1 255 ? -8.273 -4.145 18.498 1.00 97.19 255 SER A N 1
ATOM 1999 C CA . SER A 1 255 ? -7.683 -3.648 17.252 1.00 97.19 255 SER A CA 1
ATOM 2000 C C . SER A 1 255 ? -6.571 -4.555 16.708 1.00 97.19 255 SER A C 1
ATOM 2002 O O . SER A 1 255 ? -5.897 -5.276 17.449 1.00 97.19 255 SER A O 1
ATOM 2004 N N . LEU A 1 256 ? -6.353 -4.498 15.395 1.00 98.50 256 LEU A N 1
ATOM 2005 C CA . LEU A 1 256 ? -5.159 -5.014 14.732 1.00 98.50 256 LEU A CA 1
ATOM 2006 C C . LEU A 1 256 ? -4.301 -3.825 14.294 1.00 98.50 256 LEU A C 1
ATOM 2008 O O . LEU A 1 256 ? -4.703 -3.043 13.433 1.00 98.50 256 LEU A O 1
ATOM 2012 N N . ILE A 1 257 ? -3.122 -3.675 14.894 1.00 98.31 257 ILE A N 1
ATOM 2013 C CA . ILE A 1 257 ? -2.171 -2.610 14.571 1.00 98.31 257 ILE A CA 1
ATOM 2014 C C . ILE A 1 257 ? -1.103 -3.198 13.655 1.00 98.31 257 ILE A C 1
ATOM 2016 O O . ILE A 1 257 ? -0.171 -3.871 14.096 1.00 98.31 257 ILE A O 1
ATOM 2020 N N . MET A 1 258 ? -1.255 -2.952 12.363 1.00 98.06 258 MET A N 1
ATOM 2021 C CA . MET A 1 258 ? -0.323 -3.381 11.335 1.00 98.06 258 MET A CA 1
ATOM 2022 C C . MET A 1 258 ? 0.851 -2.416 11.255 1.00 98.06 258 MET A C 1
ATOM 2024 O O . MET A 1 258 ? 0.668 -1.195 11.213 1.00 98.06 258 MET A O 1
ATOM 2028 N N . THR A 1 259 ? 2.063 -2.963 11.216 1.00 97.06 259 THR A N 1
ATOM 2029 C CA . THR A 1 259 ? 3.279 -2.167 11.065 1.00 97.06 259 THR A CA 1
ATOM 2030 C C . THR A 1 259 ? 4.067 -2.615 9.844 1.00 97.06 259 THR A C 1
ATOM 2032 O O . THR A 1 259 ? 4.062 -3.787 9.476 1.00 97.06 259 THR A O 1
ATOM 2035 N N . GLY A 1 260 ? 4.735 -1.673 9.186 1.00 94.62 260 GLY A N 1
ATOM 2036 C CA . GLY A 1 260 ? 5.560 -1.944 8.014 1.00 94.62 260 GLY A CA 1
ATOM 2037 C C . GLY A 1 260 ? 6.849 -1.142 8.056 1.00 94.62 260 GLY A C 1
ATOM 2038 O O . GLY A 1 260 ? 6.887 -0.054 8.631 1.00 94.62 260 GLY A O 1
ATOM 2039 N N . LEU A 1 261 ? 7.896 -1.670 7.430 1.00 90.44 261 LEU A N 1
ATOM 2040 C CA . LEU A 1 261 ? 9.185 -1.003 7.310 1.00 90.44 261 LEU A CA 1
ATOM 2041 C C . LEU A 1 261 ? 9.512 -0.813 5.834 1.00 90.44 261 LEU A C 1
ATOM 2043 O O . LEU A 1 261 ? 9.807 -1.760 5.115 1.00 90.44 261 LEU A O 1
ATOM 2047 N N . GLY A 1 262 ? 9.404 0.434 5.393 1.00 87.62 262 GLY A N 1
ATOM 2048 C CA . GLY A 1 262 ? 9.732 0.861 4.048 1.00 87.62 262 GLY A CA 1
ATOM 2049 C C . GLY A 1 262 ? 11.197 1.265 3.935 1.00 87.62 262 GLY A C 1
ATOM 2050 O O . GLY A 1 262 ? 11.791 1.872 4.836 1.00 87.62 262 GLY A O 1
ATOM 2051 N N . VAL A 1 263 ? 11.774 0.988 2.772 1.00 76.44 263 VAL A N 1
ATOM 2052 C CA . VAL A 1 263 ? 13.108 1.463 2.409 1.00 76.44 263 VAL A CA 1
ATOM 2053 C C . VAL A 1 263 ? 13.182 2.997 2.491 1.00 76.44 263 VAL A C 1
ATOM 2055 O O . VAL A 1 263 ? 12.202 3.731 2.327 1.00 76.44 263 VAL A O 1
ATOM 2058 N N . GLY A 1 264 ? 14.380 3.501 2.791 1.00 76.25 264 GLY A N 1
ATOM 2059 C CA . GLY A 1 264 ? 14.610 4.927 3.012 1.00 76.25 264 GLY A CA 1
ATOM 2060 C C . GLY A 1 264 ? 14.214 5.379 4.418 1.00 76.25 264 GLY A C 1
ATOM 2061 O O . GLY A 1 264 ? 14.145 6.579 4.665 1.00 76.25 264 GLY A O 1
ATOM 2062 N N . GLY A 1 265 ? 13.985 4.428 5.331 1.00 81.94 265 GLY A N 1
ATOM 2063 C CA . GLY A 1 265 ? 13.687 4.691 6.734 1.00 81.94 265 GLY A CA 1
ATOM 2064 C C . GLY A 1 265 ? 12.255 5.161 6.958 1.00 81.94 265 GLY A C 1
ATOM 2065 O O . GLY A 1 265 ? 12.044 6.065 7.758 1.00 81.94 265 GLY A O 1
ATOM 2066 N N . ARG A 1 266 ? 11.269 4.608 6.241 1.00 90.88 266 ARG A N 1
ATOM 2067 C CA . ARG A 1 266 ? 9.853 4.850 6.559 1.00 90.88 266 ARG A CA 1
ATOM 2068 C C . ARG A 1 266 ? 9.294 3.718 7.397 1.00 90.88 266 ARG A C 1
ATOM 2070 O O . ARG A 1 266 ? 9.621 2.559 7.185 1.00 90.88 266 ARG A O 1
ATOM 2077 N N . PHE A 1 267 ? 8.376 4.063 8.279 1.00 93.88 267 PHE A N 1
ATOM 2078 C CA . PHE A 1 267 ? 7.640 3.121 9.093 1.00 93.88 267 PHE A CA 1
ATOM 2079 C C . PHE A 1 267 ? 6.151 3.385 8.962 1.00 93.88 267 PHE A C 1
ATOM 2081 O O . PHE A 1 267 ? 5.676 4.461 9.322 1.00 93.88 267 PHE A O 1
ATOM 2088 N N . GLY A 1 268 ? 5.430 2.399 8.445 1.00 96.44 268 GLY A N 1
ATOM 2089 C CA . GLY A 1 268 ? 3.978 2.415 8.372 1.00 96.44 268 GLY A CA 1
ATOM 2090 C C . GLY A 1 268 ? 3.380 1.929 9.686 1.00 96.44 268 GLY A C 1
ATOM 2091 O O . GLY A 1 268 ? 3.840 0.933 10.244 1.00 96.44 268 GLY A O 1
ATOM 2092 N N . ILE A 1 269 ? 2.356 2.623 10.171 1.00 97.56 269 ILE A N 1
ATOM 2093 C CA . ILE A 1 269 ? 1.524 2.222 11.306 1.00 97.56 269 ILE A CA 1
ATOM 2094 C C . ILE A 1 269 ? 0.069 2.401 10.880 1.00 97.56 269 ILE A C 1
ATOM 2096 O O . ILE A 1 269 ? -0.332 3.498 10.497 1.00 97.56 269 ILE A O 1
ATOM 2100 N N . LEU A 1 270 ? -0.719 1.332 10.931 1.00 97.75 270 LEU A N 1
ATOM 2101 C CA . LEU A 1 270 ? -2.110 1.324 10.490 1.00 97.75 270 LEU A CA 1
ATOM 2102 C C . LEU A 1 270 ? -2.942 0.532 11.493 1.00 97.75 270 LEU A C 1
ATOM 2104 O O . LEU A 1 270 ? -2.586 -0.593 11.832 1.00 97.75 270 LEU A O 1
ATOM 2108 N N . ARG A 1 271 ? -4.035 1.117 11.989 1.00 98.12 271 ARG A N 1
ATOM 2109 C CA . ARG A 1 271 ? -4.951 0.447 12.921 1.00 98.12 271 ARG A CA 1
ATOM 2110 C C . ARG A 1 271 ? -6.231 0.055 12.200 1.00 98.12 271 ARG A C 1
ATOM 2112 O O . ARG A 1 271 ? -6.861 0.887 11.551 1.00 98.12 271 ARG A O 1
ATOM 2119 N N . ILE A 1 272 ? -6.598 -1.213 12.351 1.00 98.50 272 ILE A N 1
ATOM 2120 C CA . ILE A 1 272 ? -7.842 -1.790 11.855 1.00 98.50 272 ILE A CA 1
ATOM 2121 C C . ILE A 1 272 ? -8.688 -2.206 13.054 1.00 98.50 272 ILE A C 1
ATOM 2123 O O . ILE A 1 272 ? -8.193 -2.844 13.983 1.00 98.50 272 ILE A O 1
ATOM 2127 N N . ILE A 1 273 ? -9.963 -1.843 13.024 1.00 98.12 273 ILE A N 1
ATOM 2128 C CA . ILE A 1 273 ? -10.968 -2.162 14.041 1.00 98.12 273 ILE A CA 1
ATOM 2129 C C . ILE A 1 273 ? -12.239 -2.683 13.371 1.00 98.12 273 ILE A C 1
ATOM 2131 O O . ILE A 1 273 ? -12.384 -2.604 12.152 1.00 98.12 273 ILE A O 1
ATOM 2135 N N . LYS A 1 274 ? -13.181 -3.210 14.148 1.00 97.94 274 LYS A N 1
ATOM 2136 C CA . LYS A 1 274 ? -14.521 -3.542 13.651 1.00 97.94 274 LYS A CA 1
ATOM 2137 C C . LYS A 1 274 ? -15.389 -2.285 13.560 1.00 97.94 274 LYS A C 1
ATOM 2139 O O . LYS A 1 274 ? -15.211 -1.335 14.323 1.00 97.94 274 LYS A O 1
ATOM 2144 N N . GLY A 1 275 ? -16.360 -2.266 12.649 1.00 97.12 275 GLY A N 1
ATOM 2145 C CA . GLY A 1 275 ? -17.191 -1.081 12.402 1.00 97.12 275 GLY A CA 1
ATOM 2146 C C . GLY A 1 275 ? -17.981 -0.595 13.622 1.00 97.12 275 GLY A C 1
ATOM 2147 O O . GLY A 1 275 ? -18.117 0.610 13.819 1.00 97.12 275 GLY A O 1
ATOM 2148 N N . ASN A 1 276 ? -18.412 -1.498 14.506 1.00 94.69 276 ASN A N 1
ATOM 2149 C CA . ASN A 1 276 ? -19.080 -1.147 15.767 1.00 94.69 276 ASN A CA 1
ATOM 2150 C C . ASN A 1 276 ? -18.151 -0.485 16.809 1.00 94.69 276 ASN A C 1
ATOM 2152 O O . ASN A 1 276 ? -18.644 0.156 17.735 1.00 94.69 276 ASN A O 1
ATOM 2156 N N . GLN A 1 277 ? -16.829 -0.610 16.661 1.00 95.00 277 GLN A N 1
ATOM 2157 C CA . GLN A 1 277 ? -15.826 0.056 17.499 1.00 95.00 277 GLN A CA 1
ATOM 2158 C C . GLN A 1 277 ? -15.454 1.447 16.955 1.00 95.00 277 GLN A C 1
ATOM 2160 O O . GLN A 1 277 ? -14.767 2.213 17.634 1.00 95.00 277 GLN A O 1
ATOM 2165 N N . PHE A 1 278 ? -15.889 1.797 15.738 1.00 95.44 278 PHE A N 1
ATOM 2166 C CA . PHE A 1 278 ? -15.504 3.048 15.093 1.00 95.44 278 PHE A CA 1
ATOM 2167 C C . PHE A 1 278 ? -16.096 4.262 15.810 1.00 95.44 278 PHE A C 1
ATOM 2169 O O . PHE A 1 278 ? -17.306 4.517 15.818 1.00 95.44 278 PHE A O 1
ATOM 2176 N N . THR A 1 279 ? -15.212 5.068 16.389 1.00 87.75 279 THR A N 1
ATOM 2177 C CA . THR A 1 279 ? -15.588 6.310 17.066 1.00 87.75 279 THR A CA 1
ATOM 2178 C C . THR A 1 279 ? -15.378 7.514 16.162 1.00 87.75 279 THR A C 1
ATOM 2180 O O . THR A 1 279 ? -16.323 8.291 15.985 1.00 87.75 279 THR A O 1
ATOM 2183 N N . GLN A 1 280 ? -14.183 7.629 15.582 1.00 87.44 280 GLN A N 1
ATOM 2184 C CA . GLN A 1 280 ? -13.757 8.702 14.692 1.00 87.44 280 GLN A CA 1
ATOM 2185 C C . GLN A 1 280 ? -12.572 8.272 13.819 1.00 87.44 280 GLN A C 1
ATOM 2187 O O . GLN A 1 280 ? -11.907 7.281 14.109 1.00 87.44 280 GLN A O 1
ATOM 2192 N N . ASN A 1 281 ? -12.297 9.052 12.772 1.00 84.25 281 ASN A N 1
ATOM 2193 C CA . ASN A 1 281 ? -11.125 8.884 11.920 1.00 84.25 281 ASN A CA 1
ATOM 2194 C C . ASN A 1 281 ? -9.951 9.726 12.460 1.00 84.25 281 ASN A C 1
ATOM 2196 O O . ASN A 1 281 ? -10.099 10.933 12.660 1.00 84.25 281 ASN A O 1
ATOM 2200 N N . TRP A 1 282 ? -8.807 9.083 12.695 1.00 84.69 282 TRP A N 1
ATOM 2201 C CA . TRP A 1 282 ? -7.575 9.661 13.243 1.00 84.69 282 TRP A CA 1
ATOM 2202 C C . TRP A 1 282 ? -6.485 9.892 12.186 1.00 84.69 282 TRP A C 1
ATOM 2204 O O . TRP A 1 282 ? -5.352 10.228 12.535 1.00 84.69 282 TRP A O 1
ATOM 2214 N N . MET A 1 283 ? -6.795 9.708 10.901 1.00 88.00 283 MET A N 1
ATOM 2215 C CA . MET A 1 283 ? -5.859 9.986 9.812 1.00 88.00 283 MET A CA 1
ATOM 2216 C C . MET A 1 283 ? -5.543 11.483 9.744 1.00 88.00 283 MET A C 1
ATOM 2218 O O . MET A 1 283 ? -6.437 12.333 9.764 1.00 88.00 283 MET A O 1
ATOM 2222 N N . GLN A 1 284 ? -4.252 11.796 9.665 1.00 86.00 284 GLN A N 1
ATOM 2223 C CA . GLN A 1 284 ? -3.770 13.153 9.420 1.00 86.00 284 GLN A CA 1
ATOM 2224 C C . GLN A 1 284 ? -3.777 13.444 7.918 1.00 86.00 284 GLN A C 1
ATOM 2226 O O . GLN A 1 284 ? -3.802 12.525 7.100 1.00 86.00 284 GLN A O 1
ATOM 2231 N N . GLU A 1 285 ? -3.766 14.726 7.555 1.00 90.19 285 GLU A N 1
ATOM 2232 C CA . GLU A 1 285 ? -3.670 15.123 6.153 1.00 90.19 285 GLU A CA 1
ATOM 2233 C C . GLU A 1 285 ? -2.307 14.694 5.588 1.00 90.19 285 GLU A C 1
ATOM 2235 O O . GLU A 1 285 ? -1.270 15.128 6.106 1.00 90.19 285 GLU A O 1
ATOM 2240 N N . PRO A 1 286 ? -2.284 13.815 4.572 1.00 95.06 286 PRO A N 1
ATOM 2241 C CA . PRO A 1 286 ? -1.036 13.272 4.075 1.00 95.06 286 PRO A CA 1
ATOM 2242 C C . PRO A 1 286 ? -0.357 14.219 3.085 1.00 95.06 286 PRO A C 1
ATOM 2244 O O . PRO A 1 286 ? -0.956 15.171 2.583 1.00 95.06 286 PRO A O 1
ATOM 2247 N N . ARG A 1 287 ? 0.902 13.924 2.758 1.00 96.25 287 ARG A N 1
ATOM 2248 C CA . ARG A 1 287 ? 1.696 14.678 1.786 1.00 96.25 287 ARG A CA 1
ATOM 2249 C C . ARG A 1 287 ? 1.851 13.872 0.505 1.00 96.25 287 ARG A C 1
ATOM 2251 O O . ARG A 1 287 ? 2.445 12.801 0.501 1.00 96.25 287 ARG A O 1
ATOM 2258 N N . GLU A 1 288 ? 1.337 14.416 -0.585 1.00 97.12 288 GLU A N 1
ATOM 2259 C CA . GLU A 1 288 ? 1.497 13.845 -1.918 1.00 97.12 288 GLU A CA 1
ATOM 2260 C C . GLU A 1 288 ? 2.595 14.586 -2.680 1.00 97.12 288 GLU A C 1
ATOM 2262 O O . GLU A 1 288 ? 2.607 15.817 -2.725 1.00 97.12 288 GLU A O 1
ATOM 2267 N N . ILE A 1 289 ? 3.471 13.824 -3.329 1.00 97.06 289 ILE A N 1
ATOM 2268 C CA . ILE A 1 289 ? 4.282 14.308 -4.446 1.00 97.06 289 ILE A CA 1
ATOM 2269 C C . ILE A 1 289 ? 3.695 13.699 -5.711 1.00 97.06 289 ILE A C 1
ATOM 2271 O O . ILE A 1 289 ? 3.842 12.503 -5.964 1.00 97.06 289 ILE A O 1
ATOM 2275 N N . HIS A 1 290 ? 2.988 14.529 -6.470 1.00 97.38 290 HIS A N 1
ATOM 2276 C CA . HIS A 1 290 ? 2.401 14.127 -7.737 1.00 97.38 290 HIS A CA 1
ATOM 2277 C C . HIS A 1 290 ? 3.419 14.335 -8.858 1.00 97.38 290 HIS A C 1
ATOM 2279 O O . HIS A 1 290 ? 3.917 15.448 -9.043 1.00 97.38 290 HIS A O 1
ATOM 2285 N N . GLY A 1 291 ? 3.755 13.261 -9.565 1.00 95.25 291 GLY A N 1
ATOM 2286 C CA . GLY A 1 291 ? 4.707 13.269 -10.666 1.00 95.25 291 GLY A CA 1
ATOM 2287 C C . GLY A 1 291 ? 4.029 13.214 -12.032 1.00 95.25 291 GLY A C 1
ATOM 2288 O O . GLY A 1 291 ? 2.903 12.743 -12.174 1.00 95.25 291 GLY A O 1
ATOM 2289 N N . ASP A 1 292 ? 4.762 13.646 -13.054 1.00 96.31 292 ASP A N 1
ATOM 2290 C CA . ASP A 1 292 ? 4.391 13.426 -14.451 1.00 96.31 292 ASP A CA 1
ATOM 2291 C C . ASP A 1 292 ? 4.619 11.947 -14.810 1.00 96.31 292 ASP A C 1
ATOM 2293 O O . ASP A 1 292 ? 5.733 11.431 -14.674 1.00 96.31 292 ASP A O 1
ATOM 2297 N N . PHE A 1 293 ? 3.551 11.251 -15.209 1.00 95.62 293 PHE A N 1
ATOM 2298 C CA . PHE A 1 293 ? 3.591 9.817 -15.503 1.00 95.62 293 PHE A CA 1
ATOM 2299 C C . PHE A 1 293 ? 4.512 9.482 -16.679 1.00 95.62 293 PHE A C 1
ATOM 2301 O O . PHE A 1 293 ? 5.319 8.557 -16.572 1.00 95.62 293 PHE A O 1
ATOM 2308 N N . GLU A 1 294 ? 4.410 10.218 -17.789 1.00 94.88 294 GLU A N 1
ATOM 2309 C CA . GLU A 1 294 ? 5.189 9.947 -19.000 1.00 94.88 294 GLU A CA 1
ATOM 2310 C C . GLU A 1 294 ? 6.671 10.231 -18.754 1.00 94.88 294 GLU A C 1
ATOM 2312 O O . GLU A 1 294 ? 7.513 9.368 -19.012 1.00 94.88 294 GLU A O 1
ATOM 2317 N N . ALA A 1 295 ? 6.989 11.384 -18.160 1.00 93.88 295 ALA A N 1
ATOM 2318 C CA . ALA A 1 295 ? 8.367 11.763 -17.870 1.00 93.88 295 ALA A CA 1
ATOM 2319 C C . ALA A 1 295 ? 9.039 10.808 -16.869 1.00 93.88 295 ALA A C 1
ATOM 2321 O O . ALA A 1 295 ? 10.194 10.421 -17.069 1.00 93.88 295 ALA A O 1
ATOM 2322 N N . HIS A 1 296 ? 8.330 10.398 -15.808 1.00 92.62 296 HIS A N 1
ATOM 2323 C CA . HIS A 1 296 ? 8.888 9.473 -14.815 1.00 92.62 296 HIS A CA 1
ATOM 2324 C C . HIS A 1 296 ? 9.061 8.066 -15.388 1.00 92.62 296 HIS A C 1
ATOM 2326 O O . HIS A 1 296 ? 10.095 7.436 -15.173 1.00 92.62 296 HIS A O 1
ATOM 2332 N N . LEU A 1 297 ? 8.098 7.579 -16.178 1.00 91.25 297 LEU A N 1
ATOM 2333 C CA . LEU A 1 297 ? 8.220 6.276 -16.825 1.00 91.25 297 LEU A CA 1
ATOM 2334 C C . LEU A 1 297 ? 9.346 6.260 -17.872 1.00 91.25 297 LEU A C 1
ATOM 2336 O O . LEU A 1 297 ? 10.105 5.293 -17.916 1.00 91.25 297 LEU A O 1
ATOM 2340 N N . GLU A 1 298 ? 9.518 7.314 -18.673 1.00 90.06 298 GLU A N 1
ATOM 2341 C CA . GLU A 1 298 ? 10.671 7.415 -19.583 1.00 90.06 298 GLU A CA 1
ATOM 2342 C C . GLU A 1 298 ? 12.001 7.429 -18.831 1.00 90.06 298 GLU A C 1
ATOM 2344 O O . GLU A 1 298 ? 12.960 6.760 -19.229 1.00 90.06 298 GLU A O 1
ATOM 2349 N N . TYR A 1 299 ? 12.059 8.123 -17.693 1.00 88.31 299 TYR A N 1
ATOM 2350 C CA . TYR A 1 299 ? 13.232 8.073 -16.833 1.00 88.31 299 TYR A CA 1
ATOM 2351 C C . TYR A 1 299 ? 13.514 6.637 -16.364 1.00 88.31 299 TYR A C 1
ATOM 2353 O O . TYR A 1 299 ? 14.608 6.129 -16.627 1.00 88.31 299 TYR A O 1
ATOM 2361 N N . CYS A 1 300 ? 12.526 5.934 -15.795 1.00 86.00 300 CYS A N 1
ATOM 2362 C CA . CYS A 1 300 ? 12.656 4.524 -15.409 1.00 86.00 300 CYS A CA 1
ATOM 2363 C C . CYS A 1 300 ? 13.128 3.641 -16.580 1.00 86.00 300 CYS A C 1
ATOM 2365 O O . CYS A 1 300 ? 14.029 2.817 -16.409 1.00 86.00 300 CYS A O 1
ATOM 2367 N N . ARG A 1 301 ? 12.571 3.830 -17.785 1.00 83.75 301 ARG A N 1
ATOM 2368 C CA . ARG A 1 301 ? 12.957 3.098 -19.005 1.00 83.75 301 ARG A CA 1
ATOM 2369 C C . ARG A 1 301 ? 14.413 3.360 -19.384 1.00 83.75 301 ARG A C 1
ATOM 2371 O O . ARG A 1 301 ? 15.157 2.406 -19.604 1.00 83.75 301 ARG A O 1
ATOM 2378 N N . SER A 1 302 ? 14.848 4.619 -19.406 1.00 81.56 302 SER A N 1
ATOM 2379 C CA . SER A 1 302 ? 16.230 4.993 -19.746 1.00 81.56 302 SER A CA 1
ATOM 2380 C C . SER A 1 302 ? 17.262 4.388 -18.783 1.00 81.56 302 SER A C 1
ATOM 2382 O O . SER A 1 302 ? 18.354 3.985 -19.182 1.00 81.56 302 SER A O 1
ATOM 2384 N N . VAL A 1 303 ? 16.877 4.273 -17.514 1.00 75.94 303 VAL A N 1
ATOM 2385 C CA . VAL A 1 303 ? 17.682 3.759 -16.407 1.00 75.94 303 VAL A CA 1
ATOM 2386 C C . VAL A 1 303 ? 17.796 2.229 -16.467 1.00 75.94 303 VAL A C 1
ATOM 2388 O O . VAL A 1 303 ? 18.887 1.690 -16.270 1.00 75.94 303 VAL A O 1
ATOM 2391 N N . LEU A 1 304 ? 16.695 1.536 -16.776 1.00 72.56 304 LEU A N 1
ATOM 2392 C CA . LEU A 1 304 ? 16.584 0.072 -16.710 1.00 72.56 304 LEU A CA 1
ATOM 2393 C C . LEU A 1 304 ? 16.903 -0.656 -18.026 1.00 72.56 304 LEU A C 1
ATOM 2395 O O . LEU A 1 304 ? 17.376 -1.794 -17.995 1.00 72.56 304 LEU A O 1
ATOM 2399 N N . ILE A 1 305 ? 16.663 -0.024 -19.179 1.00 70.19 305 ILE A N 1
ATOM 2400 C CA . ILE A 1 305 ? 16.856 -0.642 -20.502 1.00 70.19 305 ILE A CA 1
ATOM 2401 C C . ILE A 1 305 ? 18.295 -0.443 -21.004 1.00 70.19 305 ILE A C 1
ATOM 2403 O O . ILE A 1 305 ? 18.885 -1.370 -21.565 1.00 70.19 305 ILE A O 1
ATOM 2407 N N . ASP A 1 306 ? 18.910 0.723 -20.765 1.00 61.88 306 ASP A N 1
ATOM 2408 C CA . ASP A 1 306 ? 20.305 0.981 -21.150 1.00 61.88 306 ASP A CA 1
ATOM 2409 C C . ASP A 1 306 ? 21.278 0.416 -20.095 1.00 61.88 306 ASP A C 1
ATOM 2411 O O . ASP A 1 306 ? 21.826 1.123 -19.237 1.00 61.88 306 ASP A O 1
ATOM 2415 N N . ARG A 1 307 ? 21.492 -0.908 -20.150 1.00 56.75 307 ARG A N 1
ATOM 2416 C CA . ARG A 1 307 ? 22.368 -1.698 -19.254 1.00 56.75 307 ARG A CA 1
ATOM 2417 C C . ARG A 1 307 ? 23.868 -1.367 -19.343 1.00 56.75 307 ARG A C 1
ATOM 2419 O O . ARG A 1 307 ? 24.705 -2.115 -18.839 1.00 56.75 307 ARG A O 1
ATOM 2426 N N . LYS A 1 308 ? 24.265 -0.253 -19.955 1.00 50.12 308 LYS A N 1
ATOM 2427 C CA . LYS A 1 308 ? 25.632 0.254 -19.794 1.00 50.12 308 LYS A CA 1
ATOM 2428 C C . LYS A 1 308 ? 25.789 0.810 -18.369 1.00 50.12 308 LYS A C 1
ATOM 2430 O O . LYS A 1 308 ? 25.371 1.934 -18.092 1.00 50.12 308 LYS A O 1
ATOM 2435 N N . GLY A 1 309 ? 26.367 0.014 -17.461 1.00 55.31 309 GLY A N 1
ATOM 2436 C CA . GLY A 1 309 ? 26.761 0.429 -16.103 1.00 55.31 309 GLY A CA 1
ATOM 2437 C C . GLY A 1 309 ? 26.106 -0.350 -14.950 1.00 55.31 309 GLY A C 1
ATOM 2438 O O . GLY A 1 309 ? 25.549 -1.426 -15.146 1.00 55.31 309 GLY A O 1
ATOM 2439 N N . CYS A 1 310 ? 26.198 0.200 -13.733 1.00 63.47 310 CYS A N 1
ATOM 2440 C CA . CYS A 1 310 ? 25.674 -0.388 -12.493 1.00 63.47 310 CYS A CA 1
ATOM 2441 C C . CYS A 1 310 ? 24.144 -0.216 -12.381 1.00 63.47 310 CYS A C 1
ATOM 2443 O O . CYS A 1 310 ? 23.679 0.786 -11.837 1.00 63.47 310 CYS A O 1
ATOM 2445 N N . VAL A 1 311 ? 23.371 -1.186 -12.888 1.00 66.75 311 VAL A N 1
ATOM 2446 C CA . VAL A 1 311 ? 21.887 -1.224 -12.841 1.00 66.75 311 VAL A CA 1
ATOM 2447 C C . VAL A 1 311 ? 21.345 -0.951 -11.428 1.00 66.75 311 VAL A C 1
ATOM 2449 O O . VAL A 1 311 ? 20.458 -0.122 -11.250 1.00 66.75 311 VAL A O 1
ATOM 2452 N N . ASP A 1 312 ? 21.977 -1.538 -10.418 1.00 67.94 312 ASP A N 1
ATOM 2453 C CA . ASP A 1 312 ? 21.717 -1.342 -8.988 1.00 67.94 312 ASP A CA 1
ATOM 2454 C C . ASP A 1 312 ? 21.716 0.132 -8.537 1.00 67.94 312 ASP A C 1
ATOM 2456 O O . ASP A 1 312 ? 20.864 0.573 -7.761 1.00 67.94 312 ASP A O 1
ATOM 2460 N N . GLN A 1 313 ? 22.675 0.924 -9.024 1.00 69.69 313 GLN A N 1
ATOM 2461 C CA . GLN A 1 313 ? 22.779 2.347 -8.692 1.00 69.69 313 GLN A CA 1
ATOM 2462 C C . GLN A 1 313 ? 21.736 3.169 -9.451 1.00 69.69 313 GLN A C 1
ATOM 2464 O O . GLN A 1 313 ? 21.141 4.089 -8.901 1.00 69.69 313 GLN A O 1
ATOM 2469 N N . LYS A 1 314 ? 21.484 2.791 -10.699 1.00 73.56 314 LYS A N 1
ATOM 2470 C CA . LYS A 1 314 ? 20.483 3.405 -11.563 1.00 73.56 314 LYS A CA 1
ATOM 2471 C C . LYS A 1 314 ? 19.068 3.249 -10.974 1.00 73.56 314 LYS A C 1
ATOM 2473 O O . LYS A 1 314 ? 18.333 4.228 -10.887 1.00 73.56 314 LYS A O 1
ATOM 2478 N N . ILE A 1 315 ? 18.711 2.076 -10.446 1.00 73.19 315 ILE A N 1
ATOM 2479 C CA . ILE A 1 315 ? 17.413 1.857 -9.773 1.00 73.19 315 ILE A CA 1
ATOM 2480 C C . ILE A 1 315 ? 17.249 2.735 -8.528 1.00 73.19 315 ILE A C 1
ATOM 2482 O O . ILE A 1 315 ? 16.169 3.276 -8.288 1.00 73.19 315 ILE A O 1
ATOM 2486 N N . LYS A 1 316 ? 18.325 2.934 -7.757 1.00 76.69 316 LYS A N 1
ATOM 2487 C CA . LYS A 1 316 ? 18.326 3.856 -6.609 1.00 76.69 316 LYS A CA 1
ATOM 2488 C C . LYS A 1 316 ? 17.965 5.291 -6.981 1.00 76.69 316 LYS A C 1
ATOM 2490 O O . LYS A 1 316 ? 17.383 5.991 -6.159 1.00 76.69 316 LYS A O 1
ATOM 2495 N N . GLU A 1 317 ? 18.339 5.725 -8.177 1.00 77.88 317 GLU A N 1
ATOM 2496 C CA . GLU A 1 317 ? 18.033 7.060 -8.690 1.00 77.88 317 GLU A CA 1
ATOM 2497 C C . GLU A 1 317 ? 16.607 7.110 -9.275 1.00 77.88 317 GLU A C 1
ATOM 2499 O O . GLU A 1 317 ? 15.889 8.084 -9.051 1.00 77.88 317 GLU A O 1
ATOM 2504 N N . GLY A 1 318 ? 16.180 6.017 -9.924 1.00 78.81 318 GLY A N 1
ATOM 2505 C CA . GLY A 1 318 ? 14.856 5.783 -10.521 1.00 78.81 318 GLY A CA 1
ATOM 2506 C C . GLY A 1 318 ? 13.666 5.854 -9.566 1.00 78.81 318 GLY A C 1
ATOM 2507 O O . GLY A 1 318 ? 12.607 6.361 -9.927 1.00 78.81 318 GLY A O 1
ATOM 2508 N N . VAL A 1 319 ? 13.832 5.321 -8.358 1.00 85.00 319 VAL A N 1
ATOM 2509 C CA . VAL A 1 319 ? 12.743 5.144 -7.392 1.00 85.00 319 VAL A CA 1
ATOM 2510 C C . VAL A 1 319 ? 12.759 6.298 -6.389 1.00 85.00 319 VAL A C 1
ATOM 2512 O O . VAL A 1 319 ? 13.680 6.419 -5.574 1.00 85.00 319 VAL A O 1
ATOM 2515 N N . LEU A 1 320 ? 11.729 7.147 -6.418 1.00 90.00 320 LEU A N 1
ATOM 2516 C CA . LEU A 1 320 ? 11.635 8.361 -5.603 1.00 90.00 320 LEU A CA 1
ATOM 2517 C C . LEU A 1 320 ? 11.747 8.059 -4.112 1.00 90.00 320 LEU A C 1
ATOM 2519 O O . LEU A 1 320 ? 12.439 8.765 -3.376 1.00 90.00 320 LEU A O 1
ATOM 2523 N N . CYS A 1 321 ? 11.146 6.970 -3.634 1.00 86.69 321 CYS A N 1
ATOM 2524 C CA . CYS A 1 321 ? 11.263 6.619 -2.226 1.00 86.69 321 CYS A CA 1
ATOM 2525 C C . CYS A 1 321 ? 12.708 6.287 -1.799 1.00 86.69 321 CYS A C 1
ATOM 2527 O O . CYS A 1 321 ? 13.010 6.302 -0.609 1.00 86.69 321 CYS A O 1
ATOM 2529 N N . PHE A 1 322 ? 13.660 6.070 -2.700 1.00 85.81 322 PHE A N 1
ATOM 2530 C CA . PHE A 1 322 ? 15.057 5.867 -2.307 1.00 85.81 322 PHE A CA 1
ATOM 2531 C C . PHE A 1 322 ? 15.841 7.182 -2.187 1.00 85.81 322 PHE A C 1
ATOM 2533 O O . PHE A 1 322 ? 16.873 7.221 -1.502 1.00 85.81 322 PHE A O 1
ATOM 2540 N N . GLN A 1 323 ? 15.320 8.272 -2.755 1.00 87.00 323 GLN A N 1
ATOM 2541 C CA . GLN A 1 323 ? 15.991 9.566 -2.803 1.00 87.00 323 GLN A CA 1
ATOM 2542 C C . GLN A 1 323 ? 16.024 10.258 -1.431 1.00 87.00 323 GLN A C 1
ATOM 2544 O O . GLN A 1 323 ? 15.112 10.150 -0.600 1.00 87.00 323 GLN A O 1
ATOM 2549 N N . LYS A 1 324 ? 17.138 10.949 -1.160 1.00 87.62 324 LYS A N 1
ATOM 2550 C CA . LYS A 1 324 ? 17.425 11.531 0.159 1.00 87.62 324 LYS A CA 1
ATOM 2551 C C . LYS A 1 324 ? 16.564 12.754 0.457 1.00 87.62 324 LYS A C 1
ATOM 2553 O O . LYS A 1 324 ? 16.240 12.944 1.627 1.00 87.62 324 LYS A O 1
ATOM 2558 N N . GLU A 1 325 ? 16.183 13.547 -0.548 1.00 90.38 325 GLU A N 1
ATOM 2559 C CA . GLU A 1 325 ? 15.341 14.740 -0.355 1.00 90.38 325 GLU A CA 1
ATOM 2560 C C . GLU A 1 325 ? 13.968 14.432 0.251 1.00 90.38 325 GLU A C 1
ATOM 2562 O O . GLU A 1 325 ? 13.384 15.278 0.921 1.00 90.38 325 GLU A O 1
ATOM 2567 N N . TYR A 1 326 ? 13.475 13.205 0.078 1.00 91.25 326 TYR A N 1
ATOM 2568 C CA . TYR A 1 326 ? 12.168 12.786 0.573 1.00 91.25 326 TYR A CA 1
ATOM 2569 C C . TYR A 1 326 ? 12.214 12.111 1.953 1.00 91.25 326 TYR A C 1
ATOM 2571 O O . TYR A 1 326 ? 11.207 11.554 2.404 1.00 91.25 326 TYR A O 1
ATOM 2579 N N . ARG A 1 327 ? 13.372 12.100 2.628 1.00 89.62 327 ARG A N 1
ATOM 2580 C CA . ARG A 1 327 ? 13.519 11.557 3.990 1.00 89.62 327 ARG A CA 1
ATOM 2581 C C . ARG A 1 327 ? 13.122 12.584 5.050 1.00 89.62 327 ARG A C 1
ATOM 2583 O O . ARG A 1 327 ? 13.328 13.779 4.881 1.00 89.62 327 ARG A O 1
ATOM 2590 N N . GLY A 1 328 ? 12.589 12.108 6.173 1.00 89.50 328 GLY A N 1
ATOM 2591 C CA . GLY A 1 328 ? 12.131 12.949 7.286 1.00 89.50 328 GLY A CA 1
ATOM 2592 C C . GLY A 1 328 ? 10.780 13.638 7.057 1.00 89.50 328 GLY A C 1
ATOM 2593 O O . GLY A 1 328 ? 10.340 14.405 7.910 1.00 89.50 328 GLY A O 1
ATOM 2594 N N . ILE A 1 329 ? 10.104 13.364 5.938 1.00 92.12 329 ILE A N 1
ATOM 2595 C CA . ILE A 1 329 ? 8.774 13.901 5.635 1.00 92.12 329 ILE A CA 1
ATOM 2596 C C . ILE A 1 329 ? 7.722 12.873 6.067 1.00 92.12 329 ILE A C 1
ATOM 2598 O O . ILE A 1 329 ? 7.712 11.744 5.576 1.00 92.12 329 ILE A O 1
ATOM 2602 N N . GLU A 1 330 ? 6.859 13.250 7.011 1.00 93.94 330 GLU A N 1
ATOM 2603 C CA . GLU A 1 330 ? 5.779 12.380 7.496 1.00 93.94 330 GLU A CA 1
ATOM 2604 C C . GLU A 1 330 ? 4.651 12.253 6.483 1.00 93.94 330 GLU A C 1
ATOM 2606 O O . GLU A 1 330 ? 4.369 13.200 5.746 1.00 93.94 330 GLU A O 1
ATOM 2611 N N . ASP A 1 331 ? 3.994 11.092 6.500 1.00 95.44 331 ASP A N 1
ATOM 2612 C CA . ASP A 1 331 ? 2.777 10.809 5.737 1.00 95.44 331 ASP A CA 1
ATOM 2613 C C . ASP A 1 331 ? 2.944 11.077 4.230 1.00 95.44 331 ASP A C 1
ATOM 2615 O O . ASP A 1 331 ? 1.988 11.400 3.528 1.00 95.44 331 ASP A O 1
ATOM 2619 N N . LEU A 1 332 ? 4.188 10.940 3.751 1.00 96.00 332 LEU A N 1
ATOM 2620 C CA . LEU A 1 332 ? 4.595 11.148 2.369 1.00 96.00 332 LEU A CA 1
ATOM 2621 C C . LEU A 1 332 ? 4.333 9.905 1.518 1.00 96.00 332 LEU A C 1
ATOM 2623 O O . LEU A 1 332 ? 4.796 8.812 1.855 1.00 96.00 332 LEU A O 1
ATOM 2627 N N . TYR A 1 333 ? 3.714 10.106 0.361 1.00 96.88 333 TYR A N 1
ATOM 2628 C CA . TYR A 1 333 ? 3.694 9.143 -0.738 1.00 96.88 333 TYR A CA 1
ATOM 2629 C C . TYR A 1 333 ? 3.826 9.847 -2.091 1.00 96.88 333 TYR A C 1
ATOM 2631 O O . TYR A 1 333 ? 3.691 11.069 -2.204 1.00 96.88 333 TYR A O 1
ATOM 2639 N N . PHE A 1 334 ? 4.081 9.044 -3.117 1.00 97.31 334 PHE A N 1
ATOM 2640 C CA . PHE A 1 334 ? 4.203 9.483 -4.500 1.00 97.31 334 PHE A CA 1
ATOM 2641 C C . PHE A 1 334 ? 2.999 9.017 -5.302 1.00 97.31 334 PHE A C 1
ATOM 2643 O O . PHE A 1 334 ? 2.463 7.934 -5.036 1.00 97.31 334 PHE A O 1
ATOM 2650 N N . SER A 1 335 ? 2.572 9.823 -6.268 1.00 98.19 335 SER A N 1
ATOM 2651 C CA . SER A 1 335 ? 1.478 9.441 -7.146 1.00 98.19 335 SER A CA 1
ATOM 2652 C C . SER A 1 335 ? 1.661 9.900 -8.585 1.00 98.19 335 SER A C 1
ATOM 2654 O O . SER A 1 335 ? 2.343 10.887 -8.852 1.00 98.19 335 SER A O 1
ATOM 2656 N N . TRP A 1 336 ? 1.011 9.183 -9.497 1.00 98.19 336 TRP A N 1
ATOM 2657 C CA . TRP A 1 336 ? 0.985 9.483 -10.925 1.00 98.19 336 TRP A CA 1
ATOM 2658 C C . TRP A 1 336 ? -0.373 9.086 -11.493 1.00 98.19 336 TRP A C 1
ATOM 2660 O O . TRP A 1 336 ? -0.834 7.967 -11.255 1.00 98.19 336 TRP A O 1
ATOM 2670 N N . ASP A 1 337 ? -1.002 9.970 -12.258 1.00 97.75 337 ASP A N 1
ATOM 2671 C CA . ASP A 1 337 ? -2.207 9.615 -13.006 1.00 97.75 337 ASP A CA 1
ATOM 2672 C C . ASP A 1 337 ? -1.789 8.919 -14.304 1.00 97.75 337 ASP A C 1
ATOM 2674 O O . ASP A 1 337 ? -0.965 9.435 -15.057 1.00 97.75 337 ASP A O 1
ATOM 2678 N N . MET A 1 338 ? -2.313 7.718 -14.551 1.00 96.12 338 MET A N 1
ATOM 2679 C CA . MET A 1 338 ? -1.901 6.918 -15.701 1.00 96.12 338 MET A CA 1
ATOM 2680 C C . MET A 1 338 ? -2.344 7.573 -17.011 1.00 96.12 338 MET A C 1
ATOM 2682 O O . MET A 1 338 ? -3.537 7.784 -17.239 1.00 96.12 338 MET A O 1
ATOM 2686 N N . ASP A 1 339 ? -1.392 7.818 -17.913 1.00 94.81 339 ASP A N 1
ATOM 2687 C CA . ASP A 1 339 ? -1.699 8.241 -19.278 1.00 94.81 339 ASP A CA 1
ATOM 2688 C C . ASP A 1 339 ? -1.938 7.014 -20.171 1.00 94.81 339 ASP A C 1
ATOM 2690 O O . ASP A 1 339 ? -1.010 6.373 -20.674 1.00 94.81 339 ASP A O 1
ATOM 2694 N N . ASN A 1 340 ? -3.216 6.704 -20.395 1.00 91.25 340 ASN A N 1
ATOM 2695 C CA . ASN A 1 340 ? -3.640 5.600 -21.259 1.00 91.25 340 ASN A CA 1
ATOM 2696 C C . ASN A 1 340 ? -3.163 5.761 -22.710 1.00 91.25 340 ASN A C 1
ATOM 2698 O O . ASN A 1 340 ? -2.898 4.763 -23.380 1.00 91.25 340 ASN A O 1
ATOM 2702 N N . SER A 1 341 ? -3.051 6.999 -23.205 1.00 92.38 341 SER A N 1
ATOM 2703 C CA . SER A 1 341 ? -2.587 7.260 -24.568 1.00 92.38 341 SER A CA 1
ATOM 2704 C C . SER A 1 341 ? -1.105 6.931 -24.706 1.00 92.38 341 SER A C 1
ATOM 2706 O O . SER A 1 341 ? -0.691 6.333 -25.698 1.00 92.38 341 SER A O 1
ATOM 2708 N N . TYR A 1 342 ? -0.311 7.267 -23.690 1.00 92.88 342 TYR A N 1
ATOM 2709 C CA . TYR A 1 342 ? 1.102 6.931 -23.651 1.00 92.88 342 TYR A CA 1
ATOM 2710 C C . TYR A 1 342 ? 1.312 5.425 -23.474 1.00 92.88 342 TYR A C 1
ATOM 2712 O O . TYR A 1 342 ? 2.089 4.825 -24.217 1.00 92.88 342 TYR A O 1
ATOM 2720 N N . LEU 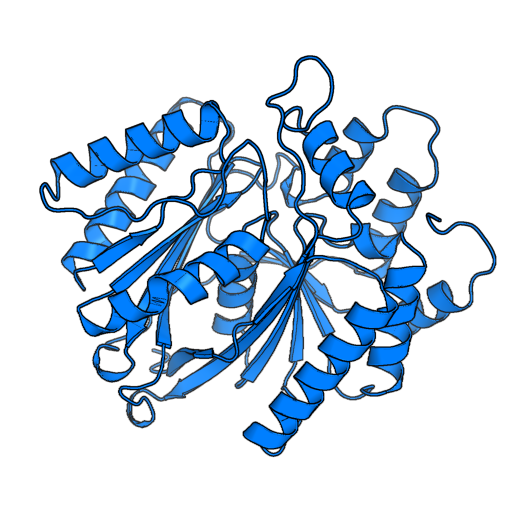A 1 343 ? 0.539 4.778 -22.598 1.00 90.94 343 LEU A N 1
ATOM 2721 C CA . LEU A 1 343 ? 0.574 3.324 -22.444 1.00 90.94 343 LEU A CA 1
ATOM 2722 C C . LEU A 1 343 ? 0.229 2.592 -23.755 1.00 90.94 343 LEU A C 1
ATOM 2724 O O . LEU A 1 343 ? 0.871 1.602 -24.102 1.00 90.94 343 LEU A O 1
ATOM 2728 N N . GLU A 1 344 ? -0.742 3.094 -24.523 1.00 91.50 344 GLU A N 1
ATOM 2729 C CA . GLU A 1 344 ? -1.066 2.561 -25.850 1.00 91.50 344 GLU A CA 1
ATOM 2730 C C . GLU A 1 344 ? 0.091 2.729 -26.850 1.00 91.50 344 GLU A C 1
ATOM 2732 O O . GLU A 1 344 ? 0.335 1.820 -27.652 1.00 91.50 344 GLU A O 1
ATOM 2737 N N . ARG A 1 345 ? 0.820 3.858 -26.814 1.00 92.31 345 ARG A N 1
ATOM 2738 C CA . ARG A 1 345 ? 2.039 4.039 -27.627 1.00 92.31 345 ARG A CA 1
ATOM 2739 C C . ARG A 1 345 ? 3.068 2.970 -27.269 1.00 92.31 345 ARG A C 1
ATOM 2741 O O . ARG A 1 345 ? 3.493 2.232 -28.158 1.00 92.31 345 ARG A O 1
ATOM 2748 N N . LEU A 1 346 ? 3.361 2.808 -25.977 1.00 89.56 346 LEU A N 1
ATOM 2749 C CA . LEU A 1 346 ? 4.296 1.800 -25.474 1.00 89.56 346 LEU A CA 1
ATOM 2750 C C . LEU A 1 346 ? 3.883 0.372 -25.859 1.00 89.56 346 LEU A C 1
ATOM 2752 O O . LEU A 1 346 ? 4.730 -0.435 -26.235 1.00 89.56 346 LEU A O 1
ATOM 2756 N N . ALA A 1 347 ? 2.592 0.036 -25.821 1.00 88.75 347 ALA A N 1
ATOM 2757 C CA . ALA A 1 347 ? 2.112 -1.295 -26.202 1.00 88.75 347 ALA A CA 1
ATOM 2758 C C . ALA A 1 347 ? 2.370 -1.618 -27.690 1.00 88.75 347 ALA A C 1
ATOM 2760 O O . ALA A 1 347 ? 2.591 -2.780 -28.052 1.00 88.75 347 ALA A O 1
ATOM 2761 N N . LYS A 1 348 ? 2.355 -0.590 -28.552 1.00 88.38 348 LYS A N 1
ATOM 2762 C CA . LYS A 1 348 ? 2.555 -0.694 -30.008 1.00 88.38 348 LYS A CA 1
ATOM 2763 C C . LYS A 1 348 ? 4.020 -0.600 -30.441 1.00 88.38 348 LYS A C 1
ATOM 2765 O O . LYS A 1 348 ? 4.328 -0.962 -31.580 1.00 88.38 348 LYS A O 1
ATOM 2770 N N . GLU A 1 349 ? 4.912 -0.120 -29.579 1.00 85.94 349 GLU A N 1
ATOM 2771 C CA . GLU A 1 349 ? 6.342 -0.023 -29.872 1.00 85.94 349 GLU A CA 1
ATOM 2772 C C . GLU A 1 349 ? 6.952 -1.402 -30.163 1.00 85.94 349 GLU A C 1
ATOM 2774 O O . GLU A 1 349 ? 6.799 -2.369 -29.412 1.00 85.94 349 GLU A O 1
ATOM 2779 N N . LYS A 1 350 ? 7.668 -1.501 -31.289 1.00 62.91 350 LYS A N 1
ATOM 2780 C CA . LYS A 1 350 ? 8.433 -2.695 -31.661 1.00 62.91 350 LYS A CA 1
ATOM 2781 C C . LYS A 1 350 ? 9.884 -2.516 -31.221 1.00 62.91 350 LYS A C 1
ATOM 2783 O O . LYS A 1 350 ? 10.653 -1.860 -31.913 1.00 62.91 350 LYS A O 1
ATOM 2788 N N . GLY A 1 351 ? 10.259 -3.168 -30.123 1.00 57.25 351 GLY A N 1
ATOM 2789 C CA . GLY A 1 351 ? 11.642 -3.239 -29.641 1.00 57.25 351 GLY A CA 1
ATOM 2790 C C . GLY A 1 351 ? 11.956 -2.259 -28.509 1.00 57.25 351 GLY A C 1
ATOM 2791 O O . GLY A 1 351 ? 11.467 -1.139 -28.496 1.00 57.25 351 GLY A O 1
ATOM 2792 N N . HIS A 1 352 ? 12.799 -2.722 -27.578 1.00 51.56 352 HIS A N 1
ATOM 2793 C CA . HIS A 1 352 ? 13.236 -2.049 -26.340 1.00 51.56 352 HIS A CA 1
ATOM 2794 C C . HIS A 1 352 ? 12.185 -2.026 -25.226 1.00 51.56 352 HIS A C 1
ATOM 2796 O O . HIS A 1 352 ? 11.809 -0.988 -24.689 1.00 51.56 352 HIS A O 1
ATOM 2802 N N . GLN A 1 353 ? 11.732 -3.215 -24.850 1.00 54.72 353 GLN A N 1
ATOM 2803 C CA . GLN A 1 353 ? 11.109 -3.465 -23.555 1.00 54.72 353 GLN A CA 1
ATOM 2804 C C . GLN A 1 353 ? 11.852 -4.643 -22.929 1.00 54.72 353 GLN A C 1
ATOM 2806 O O . GLN A 1 353 ? 12.359 -5.497 -23.662 1.00 54.72 353 GLN A O 1
ATOM 2811 N N . TYR A 1 354 ? 11.999 -4.633 -21.605 1.00 52.00 354 TYR A N 1
ATOM 2812 C CA . TYR A 1 354 ? 12.658 -5.714 -20.875 1.00 52.00 354 TYR A CA 1
ATOM 2813 C C . TYR A 1 354 ? 11.916 -7.022 -21.211 1.00 52.00 354 TYR A C 1
ATOM 2815 O O . TYR A 1 354 ? 10.685 -7.061 -21.111 1.00 52.00 354 TYR A O 1
ATOM 2823 N N . ALA A 1 355 ? 12.654 -8.013 -21.725 1.00 44.44 355 ALA A N 1
ATOM 2824 C CA . ALA A 1 355 ? 12.149 -9.342 -22.069 1.00 44.44 355 ALA A CA 1
ATOM 2825 C C . ALA A 1 355 ? 12.372 -10.302 -20.906 1.00 44.44 355 ALA A C 1
ATOM 2827 O O . ALA A 1 355 ? 13.468 -10.213 -20.298 1.00 44.44 355 ALA A O 1
#

Foldseek 3Di:
DQQWFKFKFDQDKDFDDDLVVVLVVVVVLQVVVCVVPVDGFQAEEEEELLQLLQLLFLSVLVSVLVVCVVVVPHWYKYWYQRLQRVLRVVLVVVPDPGQKYKYKYFHDDQVSNQLQCVLVQQDCDPNGQHAGERGMMIIIMIGIDRLVRFDQVTKTWQEKKKFFQAPDPVRNVVSLVVVLVVVLVQCVLWNFAEEQQQQAGPVSVVSSVVSVVSNCVVVVPHHYDYFPHHPSYGHRNCSQSVCCVVCVVRLNVIKYWYWHAGANGMIMTIIIHGSVSDDHHPYDNADEDEDEPLVLSVLSLVLQQPPPDSSSNSSCVSGPSNDNVPGRGMRYMYMYTDDSVVSVVSNPDDDRRDD

Radius of gyration: 19.5 Å; chains: 1; bounding box: 52×34×61 Å

Sequence (355 aa):
MNNSGVVLSSVWGVSYDSSSTMFQLFDESISSYMDTHGKLPDCIYVTSSTELSFFTFKEMVDVFYKLTSKYSKIPIKIVSQGCLGLFAVTLEFSKSQHKSVLAWVIEAPDQCVQDGLNGLGIGNLPGQDGLVIDSSYGGFELTKKEKNLLTHDDYVIDSCKIVSVSTDLSQQAATILKMSKHLVELNEQIPGKYVSFDVSAPWSKAISHTIQMMVSKKLPDSQWLSSLEYDHRHFMSMKQLFEFRAYKEHCESGSLIMTGLGVGGRFGILRIIKGNQFTQNWMQEPREIHGDFEAHLEYCRSVLIDRKGCVDQKIKEGVLCFQKEYRGIEDLYFSWDMDNSYLERLAKEKGHQYA

pLDDT: mean 91.04, std 9.33, range [44.44, 98.69]

Secondary structure (DSSP, 8-state):
---EEEEEEEEEEEE---HHHHHHHHHHHHHHHHHHHSS--SEEEEE-TTTTGGGGBHHHHHHHHHHHHHTTTS-EEEEEBTB-HHHHHHHHHHHSS-SEEEEEEEE-SHHHHHHHHHHHT-SSSTTS---EE--EEEEEEEEEEEGGG--TT-EEEEEEEEEE--SSHHHHHHHHHHHHHHHHHHHHHS-EEEEP---SSHHHHHHHHHHHHHHHTT-TT-EEEPPS--TTEE-GGGHHHHHHHHHGGGGGGSEEEEEEEETTTEEEEEEEEEGGG-----PPPPEEEEPPHHHHHHHHHHHHH--SS-HHHHHHHH-GGGSGGGTT-TTEEEEEE--HHHHHHHHH--S-SB-